Protein AF-A0A7Y4ZNZ5-F1 (afdb_monomer_lite)

Foldseek 3Di:
DDLVFQDDQDDDPDPVVSQVVLLVLLQLCCLQAPVSLVVCVVPVPVSCVSSVHDPVSVVVHDPSPDPVSVVSSVVLLLVLLQLQCVLLVQLCCVPQNNPDHSVSSSPDPVSSVLSSGPLLSDPVNFQQFQVNPDPSNGSNRSCLSCCVVPPPDDPSSVLSSLQSVVVVLLVSLVRHPDPRLVVQQQPWRWHAYPNWIWIQGSNSDIDTDPPPDDPVVVSVVVVRDDCPVVDD

pLDDT: mean 73.68, std 19.39, range [26.05, 97.38]

Secondary structure (DSSP, 8-state):
--HHHH------SSHHHHHHHHHHHHHHHHHH-HHHHHHHHH-HHHHHHHHT--GGGGGGS--TTSHHHHHHHHHHHHHHHHHHHHH-HHHHHHHT-TT--HHHHHT-HHHHHHHHSHHHH-GGGSPPPTT---TTSTHHHHHHHHHHHH----HHHHHHHHHHHHHHHHHHHHH---TGGGGGTT-EEEEEETTEEEEEETTS-EEEE-S-S-HHHHHHHTT----TT---

Sequence (232 aa):
MTPEEILFRPTSERPELGELIAVQTLYIKLLYCEATNAAYRASPTAVLDDCGLPASTATMLPRVESENHRAEMHGRRLLAARELLLEYPTLFATVVGADCDAAMVARQPFFSRFLSSADFFDPKRRLPHAFGIGEGYENVSAFFFWARANLEMDPQAKQALFEDFGRWLVKTAKCSAVPELQRHRRGAFFFRLDGRAMVVTGAGRVIEYAGVGDVASVLRAAGLTGLEDLEP

Radius of gyration: 19.82 Å; chains: 1; bounding box: 42×42×54 Å

Structure (mmCIF, N/CA/C/O backbone):
data_AF-A0A7Y4ZNZ5-F1
#
_entry.id   AF-A0A7Y4ZNZ5-F1
#
loop_
_atom_site.group_PDB
_atom_site.id
_atom_site.type_symbol
_atom_site.label_atom_id
_atom_site.label_alt_id
_atom_site.label_comp_id
_atom_site.label_asym_id
_atom_site.label_entity_id
_atom_site.label_seq_id
_atom_site.pdbx_PDB_ins_code
_atom_site.Cartn_x
_atom_site.Cartn_y
_atom_site.Cartn_z
_atom_site.occupancy
_atom_site.B_iso_or_equiv
_atom_site.auth_seq_id
_atom_site.auth_comp_id
_atom_site.auth_asym_id
_atom_site.auth_atom_id
_atom_site.pdbx_PDB_model_num
ATOM 1 N N . MET A 1 1 ? -16.043 1.402 -3.646 1.00 44.59 1 MET A N 1
ATOM 2 C CA . MET A 1 1 ? -15.558 0.475 -2.615 1.00 44.59 1 MET A CA 1
ATOM 3 C C . MET A 1 1 ? -16.707 -0.430 -2.248 1.00 44.59 1 MET A C 1
ATOM 5 O O . MET A 1 1 ? -17.772 0.098 -1.936 1.00 44.59 1 MET A O 1
ATOM 9 N N . THR A 1 2 ? -16.542 -1.740 -2.361 1.00 45.19 2 THR A N 1
ATOM 10 C CA . THR A 1 2 ? -17.550 -2.699 -1.898 1.00 45.19 2 THR A CA 1
ATOM 11 C C . THR A 1 2 ? -17.337 -2.992 -0.404 1.00 45.19 2 THR A C 1
ATOM 13 O O . THR A 1 2 ? -16.223 -2.834 0.099 1.00 45.19 2 THR A O 1
ATOM 16 N N . PRO A 1 3 ? -18.371 -3.423 0.339 1.00 40.06 3 PRO A N 1
ATOM 17 C CA . PRO A 1 3 ? -18.220 -3.871 1.729 1.00 40.06 3 PRO A CA 1
ATOM 18 C C . PRO A 1 3 ? -17.185 -5.000 1.905 1.00 40.06 3 PRO A C 1
ATOM 20 O O . PRO A 1 3 ? -16.540 -5.097 2.945 1.00 40.06 3 PRO A O 1
ATOM 23 N N . GLU A 1 4 ? -16.969 -5.813 0.866 1.00 44.12 4 GLU A N 1
ATOM 24 C CA . GLU A 1 4 ? -15.969 -6.889 0.852 1.00 44.12 4 GLU A CA 1
ATOM 25 C C . GLU A 1 4 ? -14.523 -6.365 0.869 1.00 44.12 4 GLU A C 1
ATOM 27 O O . GLU A 1 4 ? -13.661 -6.965 1.506 1.00 44.12 4 GLU A O 1
ATOM 32 N N . GLU A 1 5 ? -14.244 -5.206 0.259 1.00 48.75 5 GLU A N 1
ATOM 33 C CA . GLU A 1 5 ? -12.919 -4.564 0.326 1.00 48.75 5 GLU A CA 1
ATOM 34 C C . GLU A 1 5 ? -12.618 -4.022 1.738 1.00 48.75 5 GLU A C 1
ATOM 36 O O . GLU A 1 5 ? -11.464 -3.953 2.175 1.00 48.75 5 GLU A O 1
ATOM 41 N N . ILE A 1 6 ? -13.667 -3.687 2.496 1.00 47.25 6 ILE A N 1
ATOM 42 C CA . ILE A 1 6 ? -13.560 -3.173 3.866 1.00 47.25 6 ILE A CA 1
ATOM 43 C C . ILE A 1 6 ? -13.209 -4.298 4.850 1.00 47.25 6 ILE A C 1
ATOM 45 O O . ILE A 1 6 ? -12.533 -4.033 5.847 1.00 47.25 6 ILE A O 1
ATOM 49 N N . LEU A 1 7 ? -13.539 -5.558 4.555 1.00 50.75 7 LEU A N 1
ATOM 50 C CA . LEU A 1 7 ? -13.479 -6.651 5.527 1.00 50.75 7 LEU A CA 1
ATOM 51 C C . LEU A 1 7 ? -12.679 -7.850 5.007 1.00 50.75 7 LEU A C 1
ATOM 53 O O . LEU A 1 7 ? -13.229 -8.860 4.578 1.00 50.75 7 LEU A O 1
ATOM 57 N N . PHE A 1 8 ? -11.353 -7.784 5.145 1.00 52.53 8 PHE A N 1
ATOM 58 C CA . PHE A 1 8 ? -10.569 -9.015 5.220 1.00 52.53 8 PHE A CA 1
ATOM 59 C C . PHE A 1 8 ? -10.887 -9.677 6.563 1.00 52.53 8 PHE A C 1
ATOM 61 O O . PHE A 1 8 ? -10.624 -9.093 7.614 1.00 52.53 8 PHE A O 1
ATOM 68 N N . ARG A 1 9 ? -11.485 -10.870 6.531 1.00 56.53 9 ARG A N 1
ATOM 69 C CA . ARG A 1 9 ? -11.723 -11.697 7.718 1.00 56.53 9 ARG A CA 1
ATOM 70 C C . ARG A 1 9 ? -10.837 -12.935 7.635 1.00 56.53 9 ARG A C 1
ATOM 72 O O . ARG A 1 9 ? -11.204 -13.891 6.950 1.00 56.53 9 ARG A O 1
ATOM 79 N N . PRO A 1 10 ? -9.677 -12.950 8.304 1.00 55.97 10 PRO A N 1
ATOM 80 C CA . PRO A 1 10 ? -8.899 -14.171 8.421 1.00 55.97 10 PRO A CA 1
ATOM 81 C C . PRO A 1 10 ? -9.736 -15.211 9.160 1.00 55.97 10 PRO A C 1
ATOM 83 O O . PRO A 1 10 ? -10.215 -14.969 10.267 1.00 55.97 10 PRO A O 1
ATOM 86 N N . THR A 1 11 ? -9.939 -16.369 8.547 1.00 54.69 11 THR A N 1
ATOM 87 C CA . THR A 1 11 ? -10.609 -17.488 9.200 1.00 54.69 11 THR A CA 1
ATOM 88 C C . THR A 1 11 ? -9.588 -18.268 10.024 1.00 54.69 11 THR A C 1
ATOM 90 O O . THR A 1 11 ? -8.534 -18.658 9.525 1.00 54.69 11 THR A O 1
ATOM 93 N N . SER A 1 12 ? -9.894 -18.483 11.304 1.00 52.66 12 SER A N 1
ATOM 94 C CA . SER A 1 12 ? -9.137 -19.370 12.188 1.00 52.66 12 SER A CA 1
ATOM 95 C C . SER A 1 12 ? -10.037 -20.510 12.640 1.00 52.66 12 SER A C 1
ATOM 97 O O . SER A 1 12 ? -11.203 -20.291 12.959 1.00 52.66 12 SER A O 1
ATOM 99 N N . GLU A 1 13 ? -9.491 -21.724 12.705 1.00 58.31 13 GLU A N 1
ATOM 100 C CA . GLU A 1 13 ? -10.183 -22.897 13.260 1.00 58.31 13 GLU A CA 1
ATOM 101 C C . GLU A 1 13 ? -10.397 -22.781 14.781 1.00 58.31 13 GLU A C 1
ATOM 103 O O . GLU A 1 13 ? -11.137 -23.565 15.372 1.00 58.31 13 GLU A O 1
ATOM 108 N N . ARG A 1 14 ? -9.769 -21.782 15.421 1.00 60.44 14 ARG A N 1
ATOM 109 C CA . ARG A 1 14 ? -9.925 -21.457 16.841 1.00 60.44 14 ARG A CA 1
ATOM 110 C C . ARG A 1 14 ? -10.728 -20.161 17.002 1.00 60.44 14 ARG A C 1
ATOM 112 O O . ARG A 1 14 ? -10.199 -19.097 16.662 1.00 60.44 14 ARG A O 1
ATOM 119 N N . PRO A 1 15 ? -11.958 -20.214 17.544 1.00 63.34 15 PRO A N 1
ATOM 120 C CA . PRO A 1 15 ? -12.831 -19.046 17.675 1.00 63.34 15 PRO A CA 1
ATOM 121 C C . PRO A 1 15 ? -12.187 -17.887 18.444 1.00 63.34 15 PRO A C 1
ATOM 123 O O . PRO A 1 15 ? -12.280 -16.742 18.010 1.00 63.34 15 PRO A O 1
ATOM 126 N N . GLU A 1 16 ? -11.454 -18.181 19.525 1.00 67.81 16 GLU A N 1
ATOM 127 C CA . GLU A 1 16 ? -10.768 -17.163 20.330 1.00 67.81 16 GLU A CA 1
ATOM 128 C C . GLU A 1 16 ? -9.633 -16.442 19.580 1.00 67.81 16 GLU A C 1
ATOM 130 O O . GLU A 1 16 ? -9.349 -15.275 19.846 1.00 67.81 16 GLU A O 1
ATOM 135 N N . LEU A 1 17 ? -8.995 -17.108 18.611 1.00 71.56 17 LEU A N 1
ATOM 136 C CA . LEU A 1 17 ? -8.005 -16.468 17.743 1.00 71.56 17 LEU A CA 1
ATOM 137 C C . LEU A 1 17 ? -8.687 -15.645 16.650 1.00 71.56 17 LEU A C 1
ATOM 139 O O . LEU A 1 17 ? -8.145 -14.622 16.247 1.00 71.56 17 LEU A O 1
ATOM 143 N N . GLY A 1 18 ? -9.871 -16.061 16.193 1.00 73.06 18 GLY A N 1
ATOM 144 C CA . GLY A 1 18 ? -10.650 -15.330 15.194 1.00 73.06 18 GLY A CA 1
ATOM 145 C C . GLY A 1 18 ? -10.981 -13.904 15.638 1.00 73.06 18 GLY A C 1
ATOM 146 O O . GLY A 1 18 ? -10.762 -12.966 14.874 1.00 73.06 18 GLY A O 1
ATOM 147 N N . GLU A 1 19 ? -11.423 -13.727 16.887 1.00 79.00 19 GLU A N 1
ATOM 148 C CA . GLU A 1 19 ? -11.719 -12.397 17.439 1.00 79.00 19 GLU A CA 1
ATOM 149 C C . GLU A 1 19 ? -10.460 -11.524 17.528 1.00 79.00 19 GLU A C 1
ATOM 151 O O . GLU A 1 19 ? -10.452 -10.401 17.029 1.00 79.00 19 GLU A O 1
ATOM 156 N N . LEU A 1 20 ? -9.364 -12.046 18.092 1.00 81.44 20 LEU A N 1
ATOM 157 C CA . LEU A 1 20 ? -8.104 -11.301 18.209 1.00 81.44 20 LEU A CA 1
ATOM 158 C C . LEU A 1 20 ? -7.548 -10.884 16.845 1.00 81.44 20 LEU A C 1
ATOM 160 O O . LEU A 1 20 ? -7.097 -9.751 16.679 1.00 81.44 20 LEU A O 1
ATOM 164 N N . ILE A 1 21 ? -7.615 -11.776 15.857 1.00 79.19 21 ILE A N 1
ATOM 165 C CA . ILE A 1 21 ? -7.174 -11.486 14.496 1.00 79.19 21 ILE A CA 1
ATOM 166 C C . ILE A 1 21 ? -8.067 -10.415 13.850 1.00 79.19 21 ILE A C 1
ATOM 168 O O . ILE A 1 21 ? -7.555 -9.519 13.176 1.00 79.19 21 ILE A O 1
ATOM 172 N N . ALA A 1 22 ? -9.382 -10.456 14.074 1.00 82.62 22 ALA A N 1
ATOM 173 C CA . ALA A 1 22 ? -10.304 -9.436 13.582 1.00 82.62 22 ALA A CA 1
ATOM 174 C C . ALA A 1 22 ? -10.046 -8.067 14.240 1.00 82.62 22 ALA A C 1
ATOM 176 O O . ALA A 1 22 ? -9.960 -7.061 13.532 1.00 82.62 22 ALA A O 1
ATOM 177 N N . VAL A 1 23 ? -9.823 -8.024 15.561 1.00 87.88 23 VAL A N 1
ATOM 178 C CA . VAL A 1 23 ? -9.440 -6.796 16.283 1.00 87.88 23 VAL A CA 1
ATOM 179 C C . VAL A 1 23 ? -8.119 -6.242 15.752 1.00 87.88 23 VAL A C 1
ATOM 181 O O . VAL A 1 23 ? -8.033 -5.051 15.459 1.00 87.88 23 VAL A O 1
ATOM 184 N N . GLN A 1 24 ? -7.097 -7.083 15.579 1.00 84.88 24 GLN A N 1
ATOM 185 C CA . GLN A 1 24 ? -5.801 -6.664 15.039 1.00 84.88 24 GLN A CA 1
ATOM 186 C C . GLN A 1 24 ? -5.928 -6.152 13.600 1.00 84.88 24 GLN A C 1
ATOM 188 O O . GLN A 1 24 ? -5.356 -5.117 13.257 1.00 84.88 24 GLN A O 1
ATOM 193 N N . THR A 1 25 ? -6.712 -6.832 12.765 1.00 84.31 25 THR A N 1
ATOM 194 C CA . THR A 1 25 ? -6.960 -6.414 11.380 1.00 84.31 25 THR A CA 1
ATOM 195 C C . THR A 1 25 ? -7.640 -5.047 11.340 1.00 84.31 25 THR A C 1
ATOM 197 O O . THR A 1 25 ? -7.191 -4.158 10.613 1.00 84.31 25 THR A O 1
ATOM 200 N N . LEU A 1 26 ? -8.678 -4.836 12.158 1.00 89.75 26 LEU A N 1
ATOM 201 C CA . LEU A 1 26 ? -9.354 -3.544 12.267 1.00 89.75 26 LEU A CA 1
ATOM 202 C C . LEU A 1 26 ? -8.415 -2.462 12.819 1.00 89.75 26 LEU A C 1
ATOM 204 O O . LEU A 1 26 ? -8.369 -1.366 12.268 1.00 89.75 26 LEU A O 1
ATOM 208 N N . TYR A 1 27 ? -7.613 -2.770 13.840 1.00 90.62 27 TYR A N 1
ATOM 209 C CA . TYR A 1 27 ? -6.607 -1.859 14.389 1.00 90.62 27 TYR A CA 1
ATOM 210 C C . TYR A 1 27 ? -5.643 -1.363 13.299 1.00 90.62 27 TYR A C 1
ATOM 212 O O . TYR A 1 27 ? -5.454 -0.158 13.134 1.00 90.62 27 TYR A O 1
ATOM 220 N N . ILE A 1 28 ? -5.072 -2.277 12.506 1.00 88.12 28 ILE A N 1
ATOM 221 C CA . ILE A 1 28 ? -4.141 -1.923 11.425 1.00 88.12 28 ILE A CA 1
ATOM 222 C C . ILE A 1 28 ? -4.873 -1.146 10.320 1.00 88.12 28 ILE A C 1
ATOM 224 O O . ILE A 1 28 ? -4.357 -0.137 9.836 1.00 88.12 28 ILE A O 1
ATOM 228 N N . LYS A 1 29 ? -6.105 -1.528 9.955 1.00 89.56 29 LYS A N 1
ATOM 229 C CA . LYS A 1 29 ? -6.924 -0.757 9.003 1.00 89.56 29 LYS A CA 1
ATOM 230 C C . LYS A 1 29 ? -7.167 0.672 9.487 1.00 89.56 29 LYS A C 1
ATOM 232 O O . LYS A 1 29 ? -7.044 1.595 8.691 1.00 89.56 29 LYS A O 1
ATOM 237 N N . LEU A 1 30 ? -7.424 0.890 10.776 1.00 92.69 30 LEU A N 1
ATOM 238 C CA . LEU A 1 30 ? -7.595 2.235 11.339 1.00 92.69 30 LEU A CA 1
ATOM 239 C C . LEU A 1 30 ? -6.324 3.095 11.264 1.00 92.69 30 LEU A C 1
ATOM 241 O O . LEU A 1 30 ? -6.440 4.322 11.328 1.00 92.69 30 LEU A O 1
ATOM 245 N N . LEU A 1 31 ? -5.148 2.475 11.109 1.00 90.81 31 LEU A N 1
ATOM 246 C CA . LEU A 1 31 ? -3.858 3.148 10.943 1.00 90.81 31 LEU A CA 1
ATOM 247 C C . LEU A 1 31 ? -3.503 3.476 9.482 1.00 90.81 31 LEU A C 1
ATOM 249 O O . LEU A 1 31 ? -2.786 4.447 9.249 1.00 90.81 31 LEU A O 1
ATOM 253 N N . TYR A 1 32 ? -3.980 2.696 8.507 1.00 90.06 32 TYR A N 1
ATOM 254 C CA . TYR A 1 32 ? -3.595 2.843 7.091 1.00 90.06 32 TYR A CA 1
ATOM 255 C C . TYR A 1 32 ? -4.741 3.279 6.165 1.00 90.06 32 TYR A C 1
ATOM 257 O O . TYR A 1 32 ? -4.523 4.057 5.236 1.00 90.06 32 TYR A O 1
ATOM 265 N N . CYS A 1 33 ? -5.963 2.809 6.416 1.00 90.69 33 CYS A N 1
ATOM 266 C CA . CYS A 1 33 ? -7.126 3.020 5.561 1.00 90.69 33 CYS A CA 1
ATOM 267 C C . CYS A 1 33 ? -7.931 4.245 6.021 1.00 90.69 33 CYS A C 1
ATOM 269 O O . CYS A 1 33 ? -8.674 4.200 7.007 1.00 90.69 33 CYS A O 1
ATOM 271 N N . GLU A 1 34 ? -7.826 5.346 5.275 1.00 88.75 34 GLU A N 1
ATOM 272 C CA . GLU A 1 34 ? -8.571 6.588 5.537 1.00 88.75 34 GLU A CA 1
ATOM 273 C C . GLU A 1 34 ? -10.090 6.368 5.508 1.00 88.75 34 GLU A C 1
ATOM 275 O O . GLU A 1 34 ? -10.811 6.953 6.314 1.00 88.75 34 GLU A O 1
ATOM 280 N N . ALA A 1 35 ? -10.575 5.486 4.628 1.00 89.69 35 ALA A N 1
ATOM 281 C CA . ALA A 1 35 ? -11.996 5.176 4.515 1.00 89.69 35 ALA A CA 1
ATOM 282 C C . ALA A 1 35 ? -12.522 4.406 5.734 1.00 89.69 35 ALA A C 1
ATOM 284 O O . ALA A 1 35 ? -13.555 4.777 6.288 1.00 89.69 35 ALA A O 1
ATOM 285 N N . THR A 1 36 ? -11.793 3.386 6.203 1.00 91.56 36 THR A N 1
ATOM 286 C CA . THR A 1 36 ? -12.137 2.670 7.442 1.00 91.56 36 THR A CA 1
ATOM 287 C C . THR A 1 36 ? -12.086 3.615 8.634 1.00 91.56 36 THR A C 1
ATOM 289 O O . THR A 1 36 ? -12.967 3.575 9.486 1.00 91.56 36 THR A O 1
ATOM 292 N N . ASN A 1 37 ? -11.097 4.510 8.677 1.00 92.38 37 ASN A N 1
ATOM 293 C CA . ASN A 1 37 ? -11.004 5.512 9.727 1.00 92.38 37 ASN A CA 1
ATOM 294 C C . ASN A 1 37 ? -12.220 6.457 9.728 1.00 92.38 37 ASN A C 1
ATOM 296 O O . ASN A 1 37 ? -12.847 6.638 10.767 1.00 92.38 37 ASN A O 1
ATOM 300 N N . ALA A 1 38 ? -12.602 6.998 8.567 1.00 91.94 38 ALA A N 1
ATOM 301 C CA . ALA A 1 38 ? -13.774 7.862 8.428 1.00 91.94 38 ALA A CA 1
ATOM 302 C C . ALA A 1 38 ? -15.082 7.141 8.798 1.00 91.94 38 ALA A C 1
ATOM 304 O O . ALA A 1 38 ? -15.902 7.704 9.523 1.00 91.94 38 ALA A O 1
ATOM 305 N N . ALA A 1 39 ? -15.254 5.890 8.361 1.00 92.38 39 ALA A N 1
ATOM 306 C CA . ALA A 1 39 ? -16.405 5.066 8.722 1.00 92.38 39 ALA A CA 1
ATOM 307 C C . ALA A 1 39 ? -16.472 4.818 10.237 1.00 92.38 39 ALA A C 1
ATOM 309 O O . ALA A 1 39 ? -17.526 4.996 10.844 1.00 92.38 39 ALA A O 1
ATOM 310 N N . TYR A 1 40 ? -15.337 4.493 10.863 1.00 94.00 40 TYR A N 1
ATOM 311 C CA . TYR A 1 40 ? -15.267 4.251 12.302 1.00 94.00 40 TYR A CA 1
ATOM 312 C C . TYR A 1 40 ? -15.527 5.523 13.116 1.00 94.00 40 TYR A C 1
ATOM 314 O O . TYR A 1 40 ? -16.188 5.450 14.143 1.00 94.00 40 TYR A O 1
ATOM 322 N N . ARG A 1 41 ? -15.080 6.702 12.656 1.00 92.75 41 ARG A N 1
ATOM 323 C CA . ARG A 1 41 ? -15.447 7.989 13.280 1.00 92.75 41 ARG A CA 1
ATOM 324 C C . ARG A 1 41 ? -16.948 8.257 13.208 1.00 92.75 41 ARG A C 1
ATOM 326 O O . ARG A 1 41 ? -17.537 8.719 14.180 1.00 92.75 41 ARG A O 1
ATOM 333 N N . ALA A 1 42 ? -17.559 7.979 12.057 1.00 94.31 42 ALA A N 1
ATOM 334 C CA . ALA A 1 42 ? -18.978 8.230 11.834 1.00 94.31 42 ALA A CA 1
ATOM 335 C C . ALA A 1 42 ? -19.875 7.272 12.636 1.00 94.31 42 ALA A C 1
ATOM 337 O O . ALA A 1 42 ? -20.890 7.696 13.185 1.00 94.31 42 ALA A O 1
ATOM 338 N N . SER A 1 43 ? -19.514 5.988 12.706 1.00 93.50 43 SER A N 1
ATOM 339 C CA . SER A 1 43 ? -20.266 4.984 13.458 1.00 93.50 43 SER A CA 1
ATOM 340 C C . SER A 1 43 ? -19.366 3.822 13.907 1.00 93.50 43 SER A C 1
ATOM 342 O O . SER A 1 43 ? -19.243 2.822 13.195 1.00 93.50 43 SER A O 1
ATOM 344 N N . PRO A 1 44 ? -18.751 3.907 15.104 1.00 93.19 44 PRO A N 1
ATOM 345 C CA . PRO A 1 44 ? -17.904 2.834 15.625 1.00 93.19 44 PRO A CA 1
ATOM 346 C C . PRO A 1 44 ? -18.653 1.505 15.762 1.00 93.19 44 PRO A C 1
ATOM 348 O O . PRO A 1 44 ? -18.113 0.455 15.434 1.00 93.19 44 PRO A O 1
ATOM 351 N N . THR A 1 45 ? -19.907 1.549 16.221 1.00 93.00 45 THR A N 1
ATOM 352 C CA . THR A 1 45 ? -20.732 0.353 16.442 1.00 93.00 45 THR A CA 1
ATOM 353 C C . THR A 1 45 ? -21.020 -0.385 15.142 1.00 93.00 45 THR A C 1
ATOM 355 O O . THR A 1 45 ? -20.835 -1.592 15.098 1.00 93.00 45 THR A O 1
ATOM 358 N N . ALA A 1 46 ? -21.375 0.332 14.070 1.00 91.31 46 ALA A N 1
ATOM 359 C CA . ALA A 1 46 ? -21.629 -0.294 12.774 1.00 91.31 46 ALA A CA 1
ATOM 360 C C . ALA A 1 46 ? -20.373 -0.984 12.223 1.00 91.31 46 ALA A C 1
ATOM 362 O O . ALA A 1 46 ? -20.451 -2.110 11.752 1.00 91.31 46 ALA A O 1
ATOM 363 N N . VAL A 1 47 ? -19.199 -0.352 12.344 1.00 91.94 47 VAL A N 1
ATOM 364 C CA . VAL A 1 47 ? -17.939 -0.957 11.880 1.00 91.94 47 VAL A CA 1
ATOM 365 C C . VAL A 1 47 ? -17.561 -2.197 12.698 1.00 91.94 47 VAL A C 1
ATOM 367 O O . VAL A 1 47 ? -17.055 -3.168 12.137 1.00 91.94 47 VAL A O 1
ATOM 370 N N . LEU A 1 48 ? -17.795 -2.185 14.014 1.00 92.00 48 LEU A N 1
ATOM 371 C CA . LEU A 1 48 ? -17.582 -3.361 14.864 1.00 92.00 48 LEU A CA 1
ATOM 372 C C . LEU A 1 48 ? -18.524 -4.507 14.483 1.00 92.00 48 LEU A C 1
ATOM 374 O O . LEU A 1 48 ? -18.049 -5.626 14.284 1.00 92.00 48 LEU A O 1
ATOM 378 N N . ASP A 1 49 ? -19.812 -4.219 14.296 1.00 90.44 49 ASP A N 1
ATOM 379 C CA . ASP A 1 49 ? -20.813 -5.200 13.864 1.00 90.44 49 ASP A CA 1
ATOM 380 C C . ASP A 1 49 ? -20.449 -5.790 12.489 1.00 90.44 49 ASP A C 1
ATOM 382 O O . ASP A 1 49 ? -20.433 -7.012 12.310 1.00 90.44 49 ASP A O 1
ATOM 386 N N . ASP A 1 50 ? -20.029 -4.940 11.549 1.00 87.31 50 ASP A N 1
ATOM 387 C CA . ASP A 1 50 ? -19.519 -5.325 10.230 1.00 87.31 50 ASP A CA 1
ATOM 388 C C . ASP A 1 50 ? -18.266 -6.209 10.324 1.00 87.31 50 ASP A C 1
ATOM 390 O O . ASP A 1 50 ? -18.049 -7.083 9.485 1.00 87.31 50 ASP A O 1
ATOM 394 N N . CYS A 1 51 ? -17.445 -6.051 11.362 1.00 84.38 51 CYS A N 1
ATOM 395 C CA . CYS A 1 51 ? -16.295 -6.919 11.630 1.00 84.38 51 CYS A CA 1
ATOM 396 C C . CYS A 1 51 ? -16.661 -8.188 12.417 1.00 84.38 51 CYS A C 1
ATOM 398 O O . CYS A 1 51 ? -15.812 -9.066 12.567 1.00 84.38 51 CYS A O 1
ATOM 400 N N . GLY A 1 52 ? -17.904 -8.320 12.891 1.00 86.94 52 GLY A N 1
ATOM 401 C CA . GLY A 1 52 ? -18.322 -9.398 13.789 1.00 86.94 52 GLY A CA 1
ATOM 402 C C . GLY A 1 52 ? -17.698 -9.290 15.183 1.00 86.94 52 GLY A C 1
ATOM 403 O O . GLY A 1 52 ? -17.482 -10.310 15.834 1.00 86.94 52 GLY A O 1
ATOM 404 N N . LEU A 1 53 ? -17.365 -8.073 15.617 1.00 88.25 53 LEU A N 1
ATOM 405 C CA . LEU A 1 53 ? -16.707 -7.786 16.886 1.00 88.25 53 LEU A CA 1
ATOM 406 C C . LEU A 1 53 ? -17.716 -7.246 17.910 1.00 88.25 53 LEU A C 1
ATOM 408 O O . LEU A 1 53 ? -18.481 -6.338 17.590 1.00 88.25 53 LEU A O 1
ATOM 412 N N . PRO A 1 54 ? -17.712 -7.733 19.164 1.00 91.00 54 PRO A N 1
ATOM 413 C CA . PRO A 1 54 ? -18.595 -7.197 20.191 1.00 91.00 54 PRO A CA 1
ATOM 414 C C . PRO A 1 54 ? -18.172 -5.777 20.589 1.00 91.00 54 PRO A C 1
ATOM 416 O O . PRO A 1 54 ? -16.983 -5.450 20.606 1.00 91.00 54 PRO A O 1
ATOM 419 N N . ALA A 1 55 ? -19.132 -4.943 21.002 1.00 89.88 55 ALA A N 1
ATOM 420 C CA . ALA A 1 55 ? -18.894 -3.543 21.378 1.00 89.88 55 ALA A CA 1
ATOM 421 C C . ALA A 1 55 ? -17.806 -3.350 22.459 1.00 89.88 55 ALA A C 1
ATOM 423 O O . ALA A 1 55 ? -17.143 -2.314 22.500 1.00 89.88 55 ALA A O 1
ATOM 424 N N . SER A 1 56 ? -17.580 -4.351 23.316 1.00 90.00 56 SER A N 1
ATOM 425 C CA . SER A 1 56 ? -16.515 -4.349 24.329 1.00 90.00 56 SER A CA 1
ATOM 426 C C . SER A 1 56 ? -15.106 -4.221 23.734 1.00 90.00 56 SER A C 1
ATOM 428 O O . SER A 1 56 ? -14.226 -3.631 24.369 1.00 90.00 56 SER A O 1
ATOM 430 N N . THR A 1 57 ? -14.888 -4.707 22.507 1.00 90.44 57 THR A N 1
ATOM 431 C CA . THR A 1 57 ? -13.587 -4.636 21.812 1.00 90.44 57 THR A CA 1
ATOM 432 C C . THR A 1 57 ? -13.193 -3.218 21.413 1.00 90.44 57 THR A C 1
ATOM 434 O O . THR A 1 57 ? -12.013 -2.964 21.182 1.00 90.44 57 THR A O 1
ATOM 437 N N . ALA A 1 58 ? -14.124 -2.254 21.429 1.00 90.50 58 ALA A N 1
ATOM 438 C CA . ALA A 1 58 ? -13.822 -0.843 21.186 1.00 90.50 58 ALA A CA 1
ATOM 439 C C . ALA A 1 58 ? -12.711 -0.309 22.109 1.00 90.50 58 ALA A C 1
ATOM 441 O O . ALA A 1 58 ? -11.959 0.586 21.731 1.00 90.50 58 ALA A O 1
ATOM 442 N N . THR A 1 59 ? -12.582 -0.877 23.313 1.00 91.12 59 THR A N 1
ATOM 443 C CA . THR A 1 59 ? -11.537 -0.522 24.288 1.00 91.12 59 THR A CA 1
ATOM 444 C C . THR A 1 59 ? -10.124 -0.944 23.866 1.00 91.12 59 THR A C 1
ATOM 446 O O . THR A 1 59 ? -9.152 -0.389 24.375 1.00 91.12 59 THR A O 1
ATOM 449 N N . MET A 1 60 ? -10.005 -1.888 22.928 1.00 90.12 60 MET A N 1
ATOM 450 C CA . MET A 1 60 ? -8.741 -2.390 22.373 1.00 90.12 60 MET A CA 1
ATOM 451 C C . MET A 1 60 ? -8.300 -1.620 21.118 1.00 90.12 60 MET A C 1
ATOM 453 O O . MET A 1 60 ? -7.177 -1.790 20.647 1.00 90.12 60 MET A O 1
ATOM 457 N N . LEU A 1 61 ? -9.182 -0.789 20.560 1.00 92.88 61 LEU A N 1
ATOM 458 C CA . LEU A 1 61 ? -8.947 -0.025 19.339 1.00 92.88 61 LEU A CA 1
ATOM 459 C C . LEU A 1 61 ? -8.379 1.367 19.653 1.00 92.88 61 LEU A C 1
ATOM 461 O O . LEU A 1 61 ? -8.584 1.903 20.748 1.00 92.88 61 LEU A O 1
ATOM 465 N N . PRO A 1 62 ? -7.646 1.988 18.710 1.00 90.31 62 PRO A N 1
ATOM 466 C CA . PRO A 1 62 ? -7.057 3.289 18.954 1.00 90.31 62 PRO A CA 1
ATOM 467 C C . PRO A 1 62 ? -8.143 4.368 19.014 1.00 90.31 62 PRO A C 1
ATOM 469 O O . PRO A 1 62 ? -9.188 4.294 18.363 1.00 90.31 62 PRO A O 1
ATOM 472 N N . ARG A 1 63 ? -7.875 5.435 19.772 1.00 92.31 63 ARG A N 1
ATOM 473 C CA . ARG A 1 63 ? -8.750 6.614 19.810 1.00 92.31 63 ARG A CA 1
ATOM 474 C C . ARG A 1 63 ? -8.573 7.415 18.521 1.00 92.31 63 ARG A C 1
ATOM 476 O O . ARG A 1 63 ? -7.695 8.276 18.453 1.00 92.31 63 ARG A O 1
ATOM 483 N N . VAL A 1 64 ? -9.416 7.151 17.523 1.00 92.25 64 VAL A N 1
ATOM 484 C CA . VAL A 1 64 ? -9.309 7.707 16.156 1.00 92.25 64 VAL A CA 1
ATOM 485 C C . VAL A 1 64 ? -9.356 9.239 16.062 1.00 92.25 64 VAL A C 1
ATOM 487 O O . VAL A 1 64 ? -8.877 9.807 15.077 1.00 92.25 64 VAL A O 1
ATOM 490 N N . GLU A 1 65 ? -9.899 9.909 17.082 1.00 91.00 65 GLU A N 1
ATOM 491 C CA . GLU A 1 65 ? -9.947 11.378 17.182 1.00 91.00 65 GLU A CA 1
ATOM 492 C C . GLU A 1 65 ? -8.722 11.998 17.860 1.00 91.00 65 GLU A C 1
ATOM 494 O O . GLU A 1 65 ? -8.541 13.216 17.835 1.00 91.00 65 GLU A O 1
ATOM 499 N N . SER A 1 66 ? -7.870 11.178 18.479 1.00 94.12 66 SER A N 1
ATOM 500 C CA . SER A 1 66 ? -6.693 11.674 19.188 1.00 94.12 66 SER A CA 1
ATOM 501 C C . SER A 1 66 ? -5.614 12.172 18.226 1.00 94.12 66 SER A C 1
ATOM 503 O O . SER A 1 66 ? -5.419 11.636 17.133 1.00 94.12 66 SER A O 1
ATOM 505 N N . GLU A 1 67 ? -4.857 13.176 18.666 1.00 94.75 67 GLU A N 1
ATOM 506 C CA . GLU A 1 67 ? -3.689 13.675 17.933 1.00 94.75 67 GLU A CA 1
ATOM 507 C C . GLU A 1 67 ? -2.638 12.588 17.711 1.00 94.75 67 GLU A C 1
ATOM 509 O O . GLU A 1 67 ? -2.091 12.495 16.616 1.00 94.75 67 GLU A O 1
ATOM 514 N N . ASN A 1 68 ? -2.431 11.719 18.704 1.00 93.75 68 ASN A N 1
ATOM 515 C CA . ASN A 1 68 ? -1.493 10.600 18.613 1.00 93.75 68 ASN A CA 1
ATOM 516 C C . ASN A 1 68 ? -1.855 9.652 17.466 1.00 93.75 68 ASN A C 1
ATOM 518 O O . ASN A 1 68 ? -0.992 9.308 16.664 1.00 93.75 68 ASN A O 1
ATOM 522 N N . HIS A 1 69 ? -3.136 9.288 17.344 1.00 93.38 69 HIS A N 1
ATOM 523 C CA . HIS A 1 69 ? -3.602 8.431 16.253 1.00 93.38 69 HIS A CA 1
ATOM 524 C C . HIS A 1 69 ? -3.393 9.094 14.890 1.00 93.38 69 HIS A C 1
ATOM 526 O O . HIS A 1 69 ? -2.862 8.475 13.972 1.00 93.38 69 HIS A O 1
ATOM 532 N N . ARG A 1 70 ? -3.750 10.379 14.759 1.00 92.12 70 ARG A N 1
ATOM 533 C CA . ARG A 1 70 ? -3.545 11.129 13.507 1.00 92.12 70 ARG A CA 1
ATOM 534 C C . ARG A 1 70 ? -2.066 11.208 13.123 1.00 92.12 70 ARG A C 1
ATOM 536 O O . ARG A 1 70 ? -1.727 10.984 11.963 1.00 92.12 70 ARG A O 1
ATOM 543 N N . ALA A 1 71 ? -1.191 11.504 14.082 1.00 92.50 71 ALA A N 1
ATOM 544 C CA . ALA A 1 71 ? 0.250 11.559 13.857 1.00 92.50 71 ALA A CA 1
ATOM 545 C C . ALA A 1 71 ? 0.803 10.197 13.409 1.00 92.50 71 ALA A C 1
ATOM 547 O O . ALA A 1 71 ? 1.574 10.132 12.451 1.00 92.50 71 ALA A O 1
ATOM 548 N N . GLU A 1 72 ? 0.365 9.109 14.046 1.00 91.25 72 GLU A N 1
ATOM 549 C CA . GLU A 1 72 ? 0.780 7.754 13.687 1.00 91.25 72 GLU A CA 1
ATOM 550 C C . GLU A 1 72 ? 0.320 7.362 12.275 1.00 91.25 72 GLU A C 1
ATOM 552 O O . GLU A 1 72 ? 1.133 6.867 11.492 1.00 91.25 72 GLU A O 1
ATOM 557 N N . MET A 1 73 ? -0.935 7.651 11.909 1.00 91.12 73 MET A N 1
ATOM 558 C CA . MET A 1 73 ? -1.443 7.429 10.549 1.00 91.12 73 MET A CA 1
ATOM 559 C C . MET A 1 73 ? -0.587 8.147 9.501 1.00 91.12 73 MET A C 1
ATOM 561 O O . MET A 1 73 ? -0.142 7.536 8.527 1.00 91.12 73 MET A O 1
ATOM 565 N N . HIS A 1 74 ? -0.317 9.441 9.702 1.00 90.62 74 HIS A N 1
ATOM 566 C CA . HIS A 1 74 ? 0.502 10.221 8.773 1.00 90.62 74 HIS A CA 1
ATOM 567 C C . HIS A 1 74 ? 1.934 9.685 8.679 1.00 90.62 74 HIS A C 1
ATOM 569 O O . HIS A 1 74 ? 2.462 9.551 7.573 1.00 90.62 74 HIS A O 1
ATOM 575 N N . GLY A 1 75 ? 2.544 9.334 9.815 1.00 90.31 75 GLY A N 1
ATOM 576 C CA . GLY A 1 75 ? 3.886 8.758 9.862 1.00 90.31 75 GL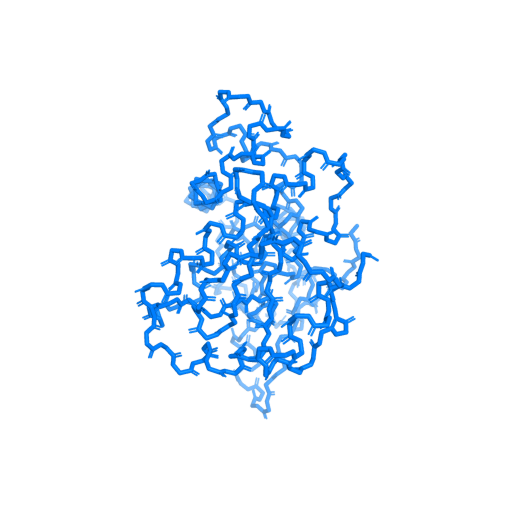Y A CA 1
ATOM 577 C C . GLY A 1 75 ? 3.972 7.429 9.112 1.00 90.31 75 GLY A C 1
ATOM 578 O O . GLY A 1 75 ? 4.834 7.262 8.251 1.00 90.31 75 GLY A O 1
ATOM 579 N N . ARG A 1 76 ? 3.043 6.503 9.370 1.00 90.25 76 ARG A N 1
ATOM 580 C CA . ARG A 1 76 ? 2.982 5.193 8.700 1.00 90.25 76 ARG A CA 1
ATOM 581 C C . ARG A 1 76 ? 2.741 5.317 7.203 1.00 90.25 76 ARG A C 1
ATOM 583 O O . ARG A 1 76 ? 3.409 4.642 6.422 1.00 90.25 76 ARG A O 1
ATOM 590 N N . ARG A 1 77 ? 1.840 6.214 6.798 1.00 90.75 77 ARG A N 1
ATOM 591 C CA . ARG A 1 77 ? 1.569 6.510 5.389 1.00 90.75 77 ARG A CA 1
ATOM 592 C C . ARG A 1 77 ? 2.819 7.021 4.673 1.00 90.75 77 ARG A C 1
ATOM 594 O O . ARG A 1 77 ? 3.136 6.545 3.587 1.00 90.75 77 ARG A O 1
ATOM 601 N N . LEU A 1 78 ? 3.542 7.959 5.287 1.00 92.00 78 LEU A N 1
ATOM 602 C CA . LEU A 1 78 ? 4.774 8.506 4.721 1.00 92.00 78 LEU A CA 1
ATOM 603 C C . LEU A 1 78 ? 5.888 7.453 4.648 1.00 92.00 78 LEU A C 1
ATOM 60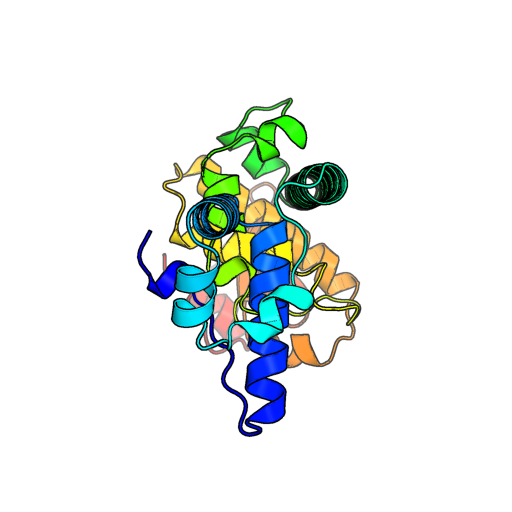5 O O . LEU A 1 78 ? 6.614 7.406 3.658 1.00 92.00 78 LEU A O 1
ATOM 609 N N . LEU A 1 79 ? 6.007 6.592 5.663 1.00 89.56 79 LEU A N 1
ATOM 610 C CA . LEU A 1 79 ? 6.966 5.485 5.664 1.00 89.56 79 LEU A CA 1
ATOM 611 C C . LEU A 1 79 ? 6.678 4.482 4.543 1.00 89.56 79 LEU A C 1
ATOM 613 O O . LEU A 1 79 ? 7.598 4.146 3.803 1.00 89.56 79 LEU A O 1
ATOM 617 N N . ALA A 1 80 ? 5.419 4.075 4.367 1.00 89.94 80 ALA A N 1
ATOM 618 C CA . ALA A 1 80 ? 5.020 3.188 3.274 1.00 89.94 80 ALA A CA 1
ATOM 619 C C . ALA A 1 80 ? 5.276 3.831 1.901 1.00 89.94 80 ALA A C 1
ATOM 621 O O . ALA A 1 80 ? 5.802 3.186 0.999 1.00 89.94 80 ALA A O 1
ATOM 622 N N . ALA A 1 81 ? 4.972 5.124 1.744 1.00 92.81 81 ALA A N 1
ATOM 623 C CA . ALA A 1 81 ? 5.241 5.843 0.501 1.00 92.81 81 ALA A CA 1
ATOM 624 C C . ALA A 1 81 ? 6.744 5.925 0.206 1.00 92.81 81 ALA A C 1
ATOM 626 O O . ALA A 1 81 ? 7.161 5.727 -0.930 1.00 92.81 81 ALA A O 1
ATOM 627 N N . ARG A 1 82 ? 7.565 6.178 1.231 1.00 92.00 82 ARG A N 1
ATOM 628 C CA . ARG A 1 82 ? 9.027 6.210 1.116 1.00 92.00 82 ARG A CA 1
ATOM 629 C C . ARG A 1 82 ? 9.599 4.847 0.739 1.00 92.00 82 ARG A C 1
ATOM 631 O O . ARG A 1 82 ? 10.503 4.791 -0.087 1.00 92.00 82 ARG A O 1
ATOM 638 N N . GLU A 1 83 ? 9.103 3.779 1.355 1.00 90.06 83 GLU A N 1
ATOM 639 C CA . GLU A 1 83 ? 9.511 2.407 1.050 1.00 90.06 83 GLU A CA 1
ATOM 640 C C . GLU A 1 83 ? 9.203 2.061 -0.408 1.00 90.06 83 GLU A C 1
ATOM 642 O O . GLU A 1 83 ? 10.098 1.650 -1.141 1.00 90.06 83 GLU A O 1
ATOM 647 N N . LEU A 1 84 ? 7.972 2.309 -0.863 1.00 92.31 84 LEU A N 1
ATOM 648 C CA . LEU A 1 84 ? 7.615 2.060 -2.256 1.00 92.31 84 LEU A CA 1
ATOM 649 C C . LEU A 1 84 ? 8.409 2.951 -3.211 1.00 92.31 84 LEU A C 1
ATOM 651 O O . LEU A 1 84 ? 8.861 2.457 -4.233 1.00 92.31 84 LEU A O 1
ATOM 655 N N . LEU A 1 85 ? 8.626 4.228 -2.888 1.00 93.75 85 LEU A N 1
ATOM 656 C CA . LEU A 1 85 ? 9.423 5.127 -3.726 1.00 93.75 85 LEU A CA 1
ATOM 657 C C . LEU A 1 85 ? 10.870 4.645 -3.897 1.00 93.75 85 LEU A C 1
ATOM 659 O O . LEU A 1 85 ? 11.438 4.787 -4.975 1.00 93.75 85 LEU A O 1
ATOM 663 N N . LEU A 1 86 ? 11.456 4.056 -2.851 1.00 90.88 86 LEU A N 1
ATOM 664 C CA . LEU A 1 86 ? 12.803 3.490 -2.908 1.00 90.88 86 LEU A CA 1
ATOM 665 C C . LEU A 1 86 ? 12.888 2.298 -3.871 1.00 90.88 86 LEU A C 1
ATOM 667 O O . LEU A 1 86 ? 13.898 2.144 -4.555 1.00 90.88 86 LEU A O 1
ATOM 671 N N . GLU A 1 87 ? 11.860 1.449 -3.895 1.00 89.19 87 GLU A N 1
ATOM 672 C CA . GLU A 1 87 ? 11.868 0.203 -4.671 1.00 89.19 87 GLU A CA 1
ATOM 673 C C . GLU A 1 87 ? 11.210 0.339 -6.057 1.00 89.19 87 GLU A C 1
ATOM 675 O O . GLU A 1 87 ? 11.530 -0.449 -6.942 1.00 89.19 87 GLU A O 1
ATOM 680 N N . TYR A 1 88 ? 10.364 1.356 -6.269 1.00 92.31 88 TYR A N 1
ATOM 681 C CA . TYR A 1 88 ? 9.707 1.695 -7.542 1.00 92.31 88 TYR A CA 1
ATOM 682 C C . TYR A 1 88 ? 10.032 3.108 -8.073 1.00 92.31 88 TYR A C 1
ATOM 684 O O . TYR A 1 88 ? 9.119 3.856 -8.447 1.00 92.31 88 TYR A O 1
ATOM 692 N N . PRO A 1 89 ? 11.312 3.527 -8.100 1.00 93.81 89 PRO A N 1
ATOM 693 C CA . PRO A 1 89 ? 11.678 4.899 -8.440 1.00 93.81 89 PRO A CA 1
ATOM 694 C C . PRO A 1 89 ? 11.293 5.282 -9.876 1.00 93.81 89 PRO A C 1
ATOM 696 O O . PRO A 1 89 ? 10.849 6.405 -10.114 1.00 93.81 89 PRO A O 1
ATOM 699 N N . THR A 1 90 ? 11.421 4.361 -10.835 1.00 91.69 90 THR A N 1
ATOM 700 C CA . THR A 1 90 ? 11.132 4.619 -12.252 1.00 91.69 90 THR A CA 1
ATOM 701 C C . THR A 1 90 ? 9.632 4.765 -12.481 1.00 91.69 90 THR A C 1
ATOM 703 O O . THR A 1 90 ? 9.184 5.665 -13.200 1.00 91.69 90 THR A O 1
ATOM 706 N N . LEU A 1 91 ? 8.836 3.908 -11.839 1.00 94.94 91 LEU A N 1
ATOM 707 C CA . LEU A 1 91 ? 7.383 3.988 -11.892 1.00 94.94 91 LEU A CA 1
ATOM 708 C C . LEU A 1 91 ? 6.892 5.315 -11.318 1.00 94.94 91 LEU A C 1
ATOM 710 O O . LEU A 1 91 ? 6.126 6.007 -11.985 1.00 94.94 91 LEU A O 1
ATOM 714 N N . PHE A 1 92 ? 7.328 5.692 -10.113 1.00 96.56 92 PHE A N 1
ATOM 715 C CA . PHE A 1 92 ? 6.870 6.937 -9.492 1.00 96.56 92 PHE A CA 1
ATOM 716 C C . PHE A 1 92 ? 7.342 8.177 -10.254 1.00 96.56 92 PHE A C 1
ATOM 718 O O . PHE A 1 92 ? 6.551 9.105 -10.428 1.00 96.56 92 PHE A O 1
ATOM 725 N N . ALA A 1 93 ? 8.552 8.160 -10.822 1.00 95.88 93 ALA A N 1
ATOM 726 C CA . ALA A 1 93 ? 8.992 9.205 -11.744 1.00 95.88 93 ALA A CA 1
ATOM 727 C C . ALA A 1 93 ? 8.058 9.344 -12.961 1.00 95.88 93 ALA A C 1
ATOM 729 O O . ALA A 1 93 ? 7.791 10.458 -13.410 1.00 95.88 93 ALA A O 1
ATOM 730 N N . THR A 1 94 ? 7.524 8.225 -13.458 1.00 93.69 94 THR A N 1
ATOM 731 C CA . THR A 1 94 ? 6.618 8.190 -14.615 1.00 93.69 94 THR A CA 1
ATOM 732 C C . THR A 1 94 ? 5.199 8.647 -14.262 1.00 93.69 94 THR A C 1
ATOM 734 O O . THR A 1 94 ? 4.616 9.438 -14.997 1.00 93.69 94 THR A O 1
ATOM 737 N N . VAL A 1 95 ? 4.629 8.175 -13.146 1.00 94.06 95 VAL A N 1
ATOM 738 C CA . VAL A 1 95 ? 3.207 8.411 -12.812 1.00 94.06 95 VAL A CA 1
ATOM 739 C C . VAL A 1 95 ? 2.964 9.616 -11.901 1.00 94.06 95 VAL A C 1
ATOM 741 O O . VAL A 1 95 ? 1.837 10.099 -11.823 1.00 94.06 95 VAL A O 1
ATOM 744 N N . VAL A 1 96 ? 3.992 10.099 -11.196 1.00 95.25 96 VAL A N 1
ATOM 745 C CA . VAL A 1 96 ? 3.915 11.272 -10.301 1.00 95.25 96 VAL A CA 1
ATOM 746 C C . VAL A 1 96 ? 4.767 12.430 -10.823 1.00 95.25 96 VAL A C 1
ATOM 748 O O . VAL A 1 96 ? 4.344 13.581 -10.733 1.00 95.25 96 VAL A O 1
ATOM 751 N N . GLY A 1 97 ? 5.949 12.135 -11.370 1.00 93.94 97 GLY A N 1
ATOM 752 C CA . GLY A 1 97 ? 6.884 13.113 -11.932 1.00 93.94 97 GLY A CA 1
ATOM 753 C C . GLY A 1 97 ? 8.327 12.882 -11.475 1.00 93.94 97 GLY A C 1
ATOM 754 O O . GLY A 1 97 ? 8.562 12.317 -10.408 1.00 93.94 97 GLY A O 1
ATOM 755 N N . ALA A 1 98 ? 9.297 13.334 -12.277 1.00 90.12 98 ALA A N 1
ATOM 756 C CA . ALA A 1 98 ? 10.722 13.014 -12.112 1.00 90.12 98 ALA A CA 1
ATOM 757 C C . ALA A 1 98 ? 11.307 13.364 -10.729 1.00 90.12 98 ALA A C 1
ATOM 759 O O . ALA A 1 98 ? 12.104 12.595 -10.202 1.00 90.12 98 ALA A O 1
ATOM 760 N N . ASP A 1 99 ? 10.865 14.467 -10.121 1.00 92.12 99 ASP A N 1
ATOM 761 C CA . ASP A 1 99 ? 11.335 14.934 -8.809 1.00 92.12 99 ASP A CA 1
ATOM 762 C C . ASP A 1 99 ? 10.363 14.573 -7.671 1.00 92.12 99 ASP A C 1
ATOM 764 O O . ASP A 1 99 ? 10.235 15.302 -6.685 1.00 92.12 99 ASP A O 1
ATOM 768 N N . CYS A 1 100 ? 9.608 13.478 -7.817 1.00 94.69 100 CYS A N 1
ATOM 769 C CA . CYS A 1 100 ? 8.653 13.075 -6.792 1.00 94.69 100 CYS A CA 1
ATOM 770 C C . CYS A 1 100 ? 9.342 12.648 -5.487 1.00 94.69 100 CYS A C 1
ATOM 772 O O . CYS A 1 100 ? 10.366 11.965 -5.472 1.00 94.69 100 CYS A O 1
ATOM 774 N N . ASP A 1 101 ? 8.727 13.027 -4.368 1.00 96.19 101 ASP A N 1
ATOM 775 C CA . ASP A 1 101 ? 9.120 12.590 -3.035 1.00 96.19 101 ASP A CA 1
ATOM 776 C C . ASP A 1 101 ? 8.027 11.730 -2.374 1.00 96.19 101 ASP A C 1
ATOM 778 O O . ASP A 1 101 ? 6.913 11.556 -2.884 1.00 96.19 101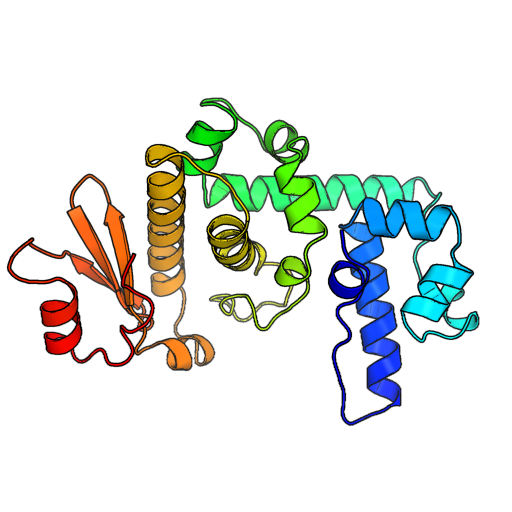 ASP A O 1
ATOM 782 N N . ALA A 1 102 ? 8.338 11.181 -1.198 1.00 93.69 102 ALA A N 1
ATOM 783 C CA . ALA A 1 102 ? 7.408 10.333 -0.460 1.00 93.69 102 ALA A CA 1
ATOM 784 C C . ALA A 1 102 ? 6.110 11.067 -0.075 1.00 93.69 102 ALA A C 1
ATOM 786 O O . ALA A 1 102 ? 5.059 10.436 0.009 1.00 93.69 102 ALA A O 1
ATOM 787 N N . ALA A 1 103 ? 6.148 12.386 0.143 1.00 95.75 103 ALA A N 1
ATOM 788 C CA . ALA A 1 103 ? 4.955 13.162 0.466 1.00 95.75 103 ALA A CA 1
ATOM 789 C C . ALA A 1 103 ? 4.059 13.349 -0.768 1.00 95.75 103 ALA A C 1
ATOM 791 O O . ALA A 1 103 ? 2.835 13.272 -0.654 1.00 95.75 103 ALA A O 1
ATOM 792 N N . MET A 1 104 ? 4.648 13.545 -1.949 1.00 97.38 104 MET A N 1
ATOM 793 C CA . MET A 1 104 ? 3.939 13.602 -3.227 1.00 97.38 104 MET A CA 1
ATOM 794 C C . MET A 1 104 ? 3.288 12.262 -3.564 1.00 97.38 104 MET A C 1
ATOM 796 O O . MET A 1 104 ? 2.108 12.248 -3.918 1.00 97.38 104 MET A O 1
ATOM 800 N N . VAL A 1 105 ? 4.006 11.146 -3.387 1.00 95.25 105 VAL A N 1
ATOM 801 C CA . VAL A 1 105 ? 3.454 9.785 -3.530 1.00 95.25 105 VAL A CA 1
ATOM 802 C C . VAL A 1 105 ? 2.322 9.560 -2.528 1.00 95.25 105 VAL A C 1
ATOM 804 O O . VAL A 1 105 ? 1.226 9.148 -2.904 1.00 95.25 105 VAL A O 1
ATOM 807 N N . ALA A 1 106 ? 2.538 9.922 -1.260 1.00 93.38 106 ALA A N 1
ATOM 808 C CA . ALA A 1 106 ? 1.534 9.792 -0.212 1.00 93.38 106 ALA A CA 1
ATOM 809 C C . ALA A 1 106 ? 0.283 10.647 -0.455 1.00 93.38 106 ALA A C 1
ATOM 811 O O . ALA A 1 106 ? -0.734 10.399 0.179 1.00 93.38 106 ALA A O 1
ATOM 812 N N . ARG A 1 107 ? 0.296 11.644 -1.340 1.00 94.12 107 ARG A N 1
ATOM 813 C CA . ARG A 1 107 ? -0.904 12.425 -1.689 1.00 94.12 107 ARG A CA 1
ATOM 814 C C . ARG A 1 107 ? -1.675 11.851 -2.873 1.00 94.12 107 ARG A C 1
ATOM 816 O O . ARG A 1 107 ? -2.774 12.320 -3.153 1.00 94.12 107 ARG A O 1
ATOM 823 N N . GLN A 1 108 ? -1.132 10.846 -3.557 1.00 94.88 108 GLN A N 1
ATOM 824 C CA . GLN A 1 108 ? -1.779 10.296 -4.737 1.00 94.88 108 GLN A CA 1
ATOM 825 C C . GLN A 1 108 ? -3.056 9.523 -4.372 1.00 94.88 108 GLN A C 1
ATOM 827 O O . GLN A 1 108 ? -3.029 8.693 -3.455 1.00 94.88 108 GLN A O 1
ATOM 832 N N . PRO A 1 109 ? -4.165 9.705 -5.117 1.00 93.44 109 PRO A N 1
ATOM 833 C CA . PRO A 1 109 ? -5.406 8.971 -4.869 1.00 93.44 109 PRO A CA 1
ATOM 834 C C . PRO A 1 109 ? -5.225 7.454 -4.946 1.00 93.44 109 PRO A C 1
ATOM 836 O O . PRO A 1 109 ? -5.789 6.706 -4.146 1.00 93.44 109 PRO A O 1
ATOM 839 N N . PHE A 1 110 ? -4.402 6.978 -5.884 1.00 93.19 110 PHE A N 1
ATOM 840 C CA . PHE A 1 110 ? -4.131 5.552 -6.012 1.00 93.19 110 PHE A CA 1
ATOM 841 C C . PHE A 1 110 ? -3.421 4.976 -4.786 1.00 93.19 110 PHE A C 1
ATOM 843 O O . PHE A 1 110 ? -3.670 3.829 -4.435 1.00 93.19 110 PHE A O 1
ATOM 850 N N . PHE A 1 111 ? -2.597 5.770 -4.104 1.00 93.75 111 PHE A N 1
ATOM 851 C CA . PHE A 1 111 ? -1.887 5.322 -2.917 1.00 93.75 111 PHE A CA 1
ATOM 852 C C . PHE A 1 111 ? -2.854 5.120 -1.741 1.00 93.75 111 PHE A C 1
ATOM 854 O O . PHE A 1 111 ? -2.785 4.095 -1.069 1.00 93.75 111 PHE A O 1
ATOM 861 N N . SER A 1 112 ? -3.842 6.012 -1.559 1.00 92.12 112 SER A N 1
ATOM 862 C CA . SER A 1 112 ? -4.938 5.767 -0.600 1.00 92.12 112 SER A CA 1
ATOM 863 C C . SER A 1 112 ? -5.731 4.507 -0.948 1.00 92.12 112 SER A C 1
ATOM 865 O O . SER A 1 112 ? -6.072 3.747 -0.042 1.00 92.12 112 SER A O 1
ATOM 867 N N . ARG A 1 113 ? -6.007 4.256 -2.239 1.00 92.69 113 ARG A N 1
ATOM 868 C CA . ARG A 1 113 ? -6.696 3.025 -2.668 1.00 92.69 113 ARG A CA 1
ATOM 869 C C . ARG A 1 113 ? -5.882 1.778 -2.330 1.00 92.69 113 ARG A C 1
ATOM 871 O O . ARG A 1 113 ? -6.450 0.837 -1.793 1.00 92.69 113 ARG A O 1
ATOM 878 N N . PHE A 1 114 ? -4.573 1.793 -2.576 1.00 92.75 114 PHE A N 1
ATOM 879 C CA . PHE A 1 114 ? -3.686 0.687 -2.221 1.00 92.75 114 PHE A CA 1
ATOM 880 C C . PHE A 1 114 ? -3.698 0.402 -0.716 1.00 92.75 114 PHE A C 1
ATOM 882 O O . PHE A 1 114 ? -4.019 -0.713 -0.320 1.00 92.75 114 PHE A O 1
ATOM 889 N N . LEU A 1 115 ? -3.448 1.410 0.128 1.00 91.12 115 LEU A N 1
ATOM 890 C CA . LEU A 1 115 ? -3.427 1.246 1.592 1.00 91.12 115 LEU A CA 1
ATOM 891 C C . LEU A 1 115 ? -4.783 0.841 2.196 1.00 91.12 115 LEU A C 1
ATOM 893 O O . LEU A 1 115 ? -4.851 0.410 3.345 1.00 91.12 115 LEU A O 1
ATOM 897 N N . SER A 1 116 ? -5.862 1.001 1.431 1.00 90.00 116 SER A N 1
ATOM 898 C CA . SER A 1 116 ? -7.219 0.602 1.815 1.00 90.00 116 SER A CA 1
ATOM 899 C C . SER A 1 116 ? -7.640 -0.744 1.215 1.00 90.00 116 SER A C 1
ATOM 901 O O . SER A 1 116 ? -8.695 -1.261 1.576 1.00 90.00 116 SER A O 1
ATOM 903 N N . SER A 1 117 ? -6.847 -1.305 0.300 1.00 87.06 117 SER A N 1
ATOM 904 C CA . SER A 1 117 ? -7.177 -2.530 -0.431 1.00 87.06 117 SER A CA 1
ATOM 905 C C . SER A 1 117 ? -7.036 -3.776 0.438 1.00 87.06 117 SER A C 1
ATOM 907 O O . SER A 1 117 ? -6.223 -3.816 1.361 1.00 87.06 117 SER A O 1
ATOM 909 N N . ALA A 1 118 ? -7.786 -4.829 0.108 1.00 82.25 118 ALA A N 1
ATOM 910 C CA . ALA A 1 118 ? -7.602 -6.136 0.733 1.00 82.25 118 ALA A CA 1
ATOM 911 C C . ALA A 1 118 ? -6.182 -6.687 0.498 1.00 82.25 118 ALA A C 1
ATOM 913 O O . ALA A 1 118 ? -5.619 -7.295 1.403 1.00 82.25 118 ALA A O 1
ATOM 914 N N . ASP A 1 119 ? -5.578 -6.411 -0.664 1.00 82.19 119 ASP A N 1
ATOM 915 C CA . ASP A 1 119 ? -4.214 -6.831 -1.013 1.00 82.19 119 ASP A CA 1
ATOM 916 C C . ASP A 1 119 ? -3.149 -6.329 -0.040 1.00 82.19 119 ASP A C 1
ATOM 918 O O . ASP A 1 119 ? -2.187 -7.039 0.242 1.00 82.19 119 ASP A O 1
ATOM 922 N N . PHE A 1 120 ? -3.328 -5.128 0.511 1.00 84.12 120 PHE A N 1
ATOM 923 C CA . PHE A 1 120 ? -2.399 -4.576 1.493 1.00 84.12 120 PHE A CA 1
ATOM 924 C C . PHE A 1 120 ? -2.413 -5.358 2.820 1.00 84.12 120 PHE A C 1
ATOM 926 O O . PHE A 1 120 ? -1.371 -5.520 3.456 1.00 84.12 120 PHE A O 1
ATOM 933 N N . PHE A 1 121 ? -3.579 -5.873 3.227 1.00 78.81 121 PHE A N 1
ATOM 934 C CA . PHE A 1 121 ? -3.759 -6.570 4.506 1.00 78.81 121 PHE A CA 1
ATOM 935 C C . PHE A 1 121 ? -3.698 -8.101 4.397 1.00 78.81 121 PHE A C 1
ATOM 937 O O . PHE A 1 121 ? -3.622 -8.762 5.430 1.00 78.81 121 PHE A O 1
ATOM 944 N N . ASP A 1 122 ? -3.745 -8.673 3.190 1.00 74.94 122 ASP A N 1
ATOM 945 C CA . ASP A 1 122 ? -3.728 -10.123 2.985 1.00 74.94 122 ASP A CA 1
ATOM 946 C C . ASP A 1 122 ? -2.286 -10.650 2.837 1.00 74.94 122 ASP A C 1
ATOM 948 O O . ASP A 1 122 ? -1.660 -10.470 1.785 1.00 74.94 122 ASP A O 1
ATOM 952 N N . PRO A 1 123 ? -1.743 -11.366 3.842 1.00 68.25 123 PRO A N 1
ATOM 953 C CA . PRO A 1 123 ? -0.393 -11.914 3.769 1.00 68.25 123 PRO A CA 1
ATOM 954 C C . PRO A 1 123 ? -0.218 -12.966 2.667 1.00 68.25 123 PRO A C 1
ATOM 956 O O . PRO A 1 123 ? 0.909 -13.279 2.294 1.00 68.25 123 PRO A O 1
ATOM 959 N N . LYS A 1 124 ? -1.306 -13.511 2.108 1.00 68.75 124 LYS A N 1
ATOM 960 C CA . LYS A 1 124 ? -1.244 -14.472 0.997 1.00 68.75 124 LYS A CA 1
ATOM 961 C C . LYS A 1 124 ? -1.038 -13.804 -0.361 1.00 68.75 124 LYS A C 1
ATOM 963 O O . LYS A 1 124 ? -0.718 -14.499 -1.322 1.00 68.75 124 LYS A O 1
ATOM 968 N N . ARG A 1 125 ? -1.219 -12.482 -0.460 1.00 68.62 125 ARG A N 1
ATOM 969 C CA . ARG A 1 125 ? -1.102 -11.718 -1.715 1.00 68.62 125 ARG A CA 1
ATOM 970 C C . ARG A 1 125 ? 0.243 -11.017 -1.881 1.00 68.62 125 ARG A C 1
ATOM 972 O O . ARG A 1 125 ? 0.383 -10.109 -2.695 1.00 68.62 125 ARG A O 1
ATOM 979 N N . ARG A 1 126 ? 1.249 -11.441 -1.121 1.00 72.56 126 ARG A N 1
ATOM 980 C CA . ARG A 1 126 ? 2.599 -10.879 -1.153 1.00 72.56 126 ARG A CA 1
ATOM 981 C C . ARG A 1 126 ? 3.648 -11.974 -1.066 1.00 72.56 126 ARG A C 1
ATOM 983 O O . ARG A 1 126 ? 3.386 -13.081 -0.603 1.00 72.56 126 ARG A O 1
ATOM 990 N N . LEU A 1 127 ? 4.833 -11.666 -1.575 1.00 69.75 127 LEU A N 1
ATOM 991 C CA . LEU A 1 127 ? 5.982 -12.554 -1.485 1.00 69.75 127 LEU A CA 1
ATOM 992 C C . LEU A 1 127 ? 6.589 -12.466 -0.079 1.00 69.75 127 LEU A C 1
ATOM 994 O O . LEU A 1 127 ? 6.639 -11.369 0.483 1.00 69.75 127 LEU A O 1
ATOM 998 N N . PRO A 1 128 ? 7.085 -13.589 0.471 1.00 59.25 128 PRO A N 1
ATOM 999 C CA . PRO A 1 128 ? 7.705 -13.594 1.788 1.00 59.25 128 PRO A CA 1
ATOM 1000 C C . PRO A 1 128 ? 8.954 -12.710 1.795 1.00 59.25 128 PRO A C 1
ATOM 1002 O O . PRO A 1 128 ? 9.761 -12.733 0.857 1.00 59.25 128 PRO A O 1
ATOM 1005 N N . HIS A 1 129 ? 9.135 -11.945 2.870 1.00 55.28 129 HIS A N 1
ATOM 1006 C CA . HIS A 1 129 ? 10.309 -11.092 3.020 1.00 55.28 129 HIS A CA 1
ATOM 1007 C C . HIS A 1 129 ? 11.610 -11.915 3.134 1.00 55.28 129 HIS A C 1
ATOM 1009 O O . HIS A 1 129 ? 11.686 -12.893 3.882 1.00 55.28 129 HIS A O 1
ATOM 1015 N N . ALA A 1 130 ? 12.680 -11.481 2.453 1.00 50.25 130 ALA A N 1
ATOM 1016 C CA . ALA A 1 130 ? 13.967 -12.193 2.375 1.00 50.25 130 ALA A CA 1
ATOM 1017 C C . ALA A 1 130 ? 14.699 -12.408 3.712 1.00 50.25 130 ALA A C 1
ATOM 1019 O O . ALA A 1 130 ? 15.662 -13.168 3.761 1.00 50.25 130 ALA A O 1
ATOM 1020 N N . PHE A 1 131 ? 14.275 -11.749 4.786 1.00 50.38 131 PHE A N 1
ATOM 1021 C CA . PHE A 1 131 ? 14.889 -11.900 6.105 1.00 50.38 131 PHE A CA 1
ATOM 1022 C C . PHE A 1 131 ? 13.981 -12.613 7.116 1.00 50.38 131 PHE A C 1
ATOM 1024 O O . PHE A 1 131 ? 14.364 -12.744 8.272 1.00 50.38 131 PHE A O 1
ATOM 1031 N N . GLY A 1 132 ? 12.771 -13.035 6.725 1.00 44.53 132 GLY A N 1
ATOM 1032 C CA . GLY A 1 132 ? 11.789 -13.625 7.650 1.00 44.53 132 GLY A CA 1
ATOM 1033 C C . GLY A 1 132 ? 11.304 -12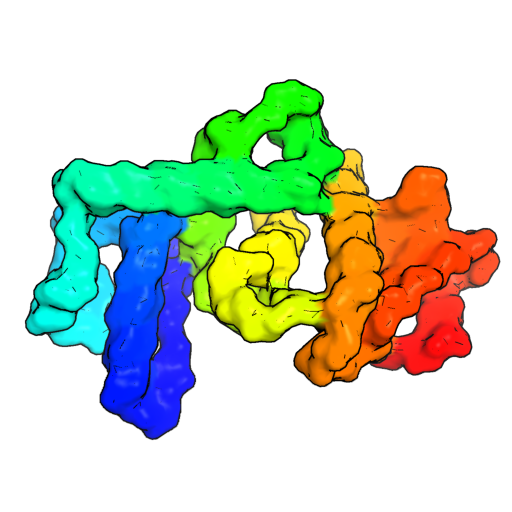.671 8.756 1.00 44.53 132 GLY A C 1
ATOM 1034 O O . GLY A 1 132 ? 10.561 -13.076 9.646 1.00 44.53 132 GLY A O 1
ATOM 1035 N N . ILE A 1 133 ? 11.721 -11.400 8.719 1.00 34.56 133 ILE A N 1
ATOM 1036 C CA . ILE A 1 133 ? 11.335 -10.373 9.688 1.00 34.56 133 ILE A CA 1
ATOM 1037 C C . ILE A 1 133 ? 9.967 -9.812 9.289 1.00 34.56 133 ILE A C 1
ATOM 1039 O O . ILE A 1 133 ? 9.916 -8.844 8.542 1.00 34.56 133 ILE A O 1
ATOM 1043 N N . GLY A 1 134 ? 8.908 -10.436 9.815 1.00 41.62 134 GLY A N 1
ATOM 1044 C CA . GLY A 1 134 ? 7.580 -9.870 10.097 1.00 41.62 134 GLY A CA 1
ATOM 1045 C C . GLY A 1 134 ? 6.759 -9.239 8.959 1.00 41.62 134 GLY A C 1
ATOM 1046 O O . GLY A 1 134 ? 7.260 -8.634 8.021 1.00 41.62 134 GLY A O 1
ATOM 1047 N N . GLU A 1 135 ? 5.439 -9.274 9.141 1.00 42.66 135 GLU A N 1
ATOM 1048 C CA . GLU A 1 135 ? 4.377 -8.800 8.233 1.00 42.66 135 GLU A CA 1
ATOM 1049 C C . GLU A 1 135 ? 4.399 -7.290 7.867 1.00 42.66 135 GLU A C 1
ATOM 1051 O O . GLU A 1 135 ? 3.468 -6.801 7.230 1.00 42.66 135 GLU A O 1
ATOM 1056 N N . GLY A 1 136 ? 5.431 -6.533 8.262 1.00 41.88 136 GLY A N 1
ATOM 1057 C CA . GLY A 1 136 ? 5.515 -5.070 8.127 1.00 41.88 136 GLY A CA 1
ATOM 1058 C C . GLY A 1 136 ? 6.356 -4.532 6.960 1.00 41.88 136 GLY A C 1
ATOM 1059 O O . GLY A 1 136 ? 6.227 -3.352 6.648 1.00 41.88 136 GLY A O 1
ATOM 1060 N N . TYR A 1 137 ? 7.180 -5.368 6.314 1.00 48.22 137 TYR A N 1
ATOM 1061 C CA . TYR A 1 137 ? 8.086 -4.989 5.204 1.00 48.22 137 TYR A CA 1
ATOM 1062 C C . TYR A 1 137 ? 7.652 -5.563 3.841 1.00 48.22 137 TYR A C 1
ATOM 1064 O O . TYR A 1 137 ? 8.383 -5.546 2.853 1.00 48.22 137 TYR A O 1
ATOM 1072 N N . GLU A 1 138 ? 6.448 -6.130 3.777 1.00 59.47 138 GLU A N 1
ATOM 1073 C CA . GLU A 1 138 ? 5.961 -6.909 2.630 1.00 59.47 138 GLU A CA 1
ATOM 1074 C C . GLU A 1 138 ? 5.145 -6.057 1.636 1.00 59.47 138 GLU A C 1
ATOM 1076 O O . GLU A 1 138 ? 4.581 -6.571 0.667 1.00 59.47 138 GLU A O 1
ATOM 1081 N N . ASN A 1 139 ? 5.128 -4.735 1.838 1.00 72.88 139 ASN A N 1
ATOM 1082 C CA . ASN A 1 139 ? 4.328 -3.786 1.060 1.00 72.88 139 ASN A CA 1
ATOM 1083 C C . ASN A 1 139 ? 4.778 -3.697 -0.401 1.00 72.88 139 ASN A C 1
ATOM 1085 O O . ASN A 1 139 ? 3.969 -3.397 -1.274 1.00 72.88 139 ASN A O 1
ATOM 1089 N N . VAL A 1 140 ? 6.055 -3.974 -0.676 1.00 83.56 140 VAL A N 1
ATOM 1090 C CA . VAL A 1 140 ? 6.652 -3.821 -2.008 1.00 83.56 140 VAL A CA 1
ATOM 1091 C C . VAL A 1 140 ? 6.027 -4.794 -3.004 1.00 83.56 140 VAL A C 1
ATOM 1093 O O . VAL A 1 140 ? 5.544 -4.373 -4.051 1.00 83.56 140 VAL A O 1
ATOM 1096 N N . SER A 1 141 ? 5.980 -6.089 -2.682 1.00 81.31 141 SER A N 1
ATOM 1097 C CA . SER A 1 141 ? 5.389 -7.088 -3.584 1.00 81.31 141 SER A CA 1
ATOM 1098 C C . SER A 1 141 ? 3.859 -7.016 -3.617 1.00 81.31 141 SER A C 1
ATOM 1100 O O . SER A 1 141 ? 3.279 -7.160 -4.692 1.00 81.31 141 SER A O 1
ATOM 1102 N N . ALA A 1 142 ? 3.213 -6.698 -2.488 1.00 84.75 142 ALA A N 1
ATOM 1103 C CA . ALA A 1 142 ? 1.774 -6.428 -2.445 1.00 84.75 142 ALA A CA 1
ATOM 1104 C C . ALA A 1 142 ? 1.395 -5.280 -3.395 1.00 84.75 142 ALA A C 1
ATOM 1106 O O . ALA A 1 142 ? 0.444 -5.392 -4.169 1.00 84.75 142 ALA A O 1
ATOM 1107 N N . PHE A 1 143 ? 2.179 -4.196 -3.387 1.00 91.06 143 PHE A N 1
ATOM 1108 C CA . PHE A 1 143 ? 1.968 -3.067 -4.284 1.00 91.06 143 PHE A CA 1
ATOM 1109 C C . PHE A 1 143 ? 2.097 -3.467 -5.748 1.00 91.06 143 PHE A C 1
ATOM 1111 O O . PHE A 1 143 ? 1.264 -3.043 -6.537 1.00 91.06 143 PHE A O 1
ATOM 1118 N N . PHE A 1 144 ? 3.069 -4.305 -6.124 1.00 88.44 144 PHE A N 1
ATOM 1119 C CA . PHE A 1 144 ? 3.194 -4.766 -7.510 1.00 88.44 144 PHE A CA 1
ATOM 1120 C C . PHE A 1 144 ? 1.936 -5.485 -7.997 1.00 88.44 144 PHE A C 1
ATOM 1122 O O . PHE A 1 144 ? 1.376 -5.115 -9.031 1.00 88.44 144 PHE A O 1
ATOM 1129 N N . PHE A 1 145 ? 1.474 -6.492 -7.249 1.00 83.81 145 PHE A N 1
ATOM 1130 C CA . PHE A 1 145 ? 0.299 -7.272 -7.640 1.00 83.81 145 PHE A CA 1
ATOM 1131 C C . PHE A 1 145 ? -0.957 -6.405 -7.682 1.00 83.81 145 PHE A C 1
ATOM 1133 O O . PHE A 1 145 ? -1.707 -6.451 -8.660 1.00 83.81 145 PHE A O 1
ATOM 1140 N N . TRP A 1 146 ? -1.140 -5.555 -6.671 1.00 90.31 146 TRP A N 1
ATOM 1141 C CA . TRP A 1 146 ? -2.247 -4.614 -6.639 1.00 90.31 146 TRP A CA 1
ATOM 1142 C C . TRP A 1 146 ? -2.183 -3.624 -7.808 1.00 90.31 146 TRP A C 1
ATOM 1144 O O . TRP A 1 146 ? -3.177 -3.444 -8.510 1.00 90.31 146 TRP A O 1
ATOM 1154 N N . ALA A 1 147 ? -1.025 -3.012 -8.062 1.00 91.38 147 ALA A N 1
ATOM 1155 C CA . ALA A 1 147 ? -0.852 -1.996 -9.093 1.00 91.38 147 ALA A CA 1
ATOM 1156 C C . ALA A 1 147 ? -1.091 -2.568 -10.492 1.00 91.38 147 ALA A C 1
ATOM 1158 O O . ALA A 1 147 ? -1.806 -1.960 -11.286 1.00 91.38 147 ALA A O 1
ATOM 1159 N N . ARG A 1 148 ? -0.565 -3.769 -10.767 1.00 86.88 148 ARG A N 1
ATOM 1160 C CA . ARG A 1 148 ? -0.794 -4.499 -12.022 1.00 86.88 148 ARG A CA 1
ATOM 1161 C C . ARG A 1 148 ? -2.285 -4.720 -12.291 1.00 86.88 148 ARG A C 1
ATOM 1163 O O . ARG A 1 148 ? -2.705 -4.604 -13.437 1.00 86.88 148 ARG A O 1
ATOM 1170 N N . ALA A 1 149 ? -3.059 -5.059 -11.260 1.00 83.69 149 ALA A N 1
ATOM 1171 C CA . ALA A 1 149 ? -4.478 -5.378 -11.399 1.00 83.69 149 ALA A CA 1
ATOM 1172 C C . ALA A 1 149 ? -5.398 -4.143 -11.380 1.00 83.69 149 ALA A C 1
ATOM 1174 O O . ALA A 1 149 ? -6.470 -4.182 -11.975 1.00 83.69 149 ALA A O 1
ATOM 1175 N N . ASN A 1 150 ? -5.002 -3.060 -10.700 1.00 87.62 150 ASN A N 1
ATOM 1176 C CA . ASN A 1 150 ? -5.912 -1.958 -10.355 1.00 87.62 150 ASN A CA 1
ATOM 1177 C C . ASN A 1 150 ? -5.529 -0.592 -10.942 1.00 87.62 150 ASN A C 1
ATOM 1179 O O . ASN A 1 150 ? -6.342 0.338 -10.891 1.00 87.62 150 ASN A O 1
ATOM 1183 N N . LEU A 1 151 ? -4.304 -0.415 -11.450 1.00 88.88 151 LEU A N 1
ATOM 1184 C CA . LEU A 1 151 ? -3.903 0.842 -12.079 1.00 88.88 151 LEU A CA 1
ATOM 1185 C C . LEU A 1 151 ? -4.081 0.777 -13.590 1.00 88.88 151 LEU A C 1
ATOM 1187 O O . LEU A 1 151 ? -3.456 -0.022 -14.287 1.00 88.88 151 LEU A O 1
ATOM 1191 N N . GLU A 1 152 ? -4.879 1.705 -14.105 1.00 89.12 152 GLU A N 1
ATOM 1192 C CA . GLU A 1 152 ? -4.875 2.040 -15.521 1.00 89.12 152 GLU A CA 1
ATOM 1193 C C . GLU A 1 152 ? -3.574 2.785 -15.833 1.00 89.12 152 GLU A C 1
ATOM 1195 O O . GLU A 1 152 ? -3.413 3.963 -15.522 1.00 89.12 152 GLU A O 1
ATOM 1200 N N . MET A 1 153 ? -2.612 2.054 -16.386 1.00 86.50 153 MET A N 1
ATOM 1201 C CA . MET A 1 153 ? -1.286 2.557 -16.736 1.00 86.50 153 MET A CA 1
ATOM 1202 C C . MET A 1 153 ? -1.105 2.541 -18.250 1.00 86.50 153 MET A C 1
ATOM 1204 O O . MET A 1 153 ? -1.490 1.576 -18.924 1.00 86.50 153 MET A O 1
ATOM 1208 N N . ASP A 1 154 ? -0.471 3.584 -18.779 1.00 85.75 154 ASP A N 1
ATOM 1209 C CA . ASP A 1 154 ? 0.048 3.557 -20.141 1.00 85.75 154 ASP A CA 1
ATOM 1210 C C . ASP A 1 154 ? 1.180 2.506 -20.274 1.00 85.75 154 ASP A C 1
ATOM 1212 O O . ASP A 1 154 ? 1.671 1.970 -19.269 1.00 85.75 154 ASP A O 1
ATOM 1216 N N . PRO A 1 155 ? 1.602 2.154 -21.501 1.00 82.00 155 PRO A N 1
ATOM 1217 C CA . PRO A 1 155 ? 2.652 1.156 -21.698 1.00 82.00 155 PRO A CA 1
ATOM 1218 C C . PRO A 1 155 ? 3.985 1.495 -21.014 1.00 82.00 155 PRO A C 1
ATOM 1220 O O . PRO A 1 155 ? 4.686 0.579 -20.585 1.00 82.00 155 PRO A O 1
ATOM 1223 N N . GLN A 1 156 ? 4.329 2.779 -20.883 1.00 80.94 156 GLN A N 1
ATOM 1224 C CA . GLN A 1 156 ? 5.584 3.219 -20.275 1.00 80.94 156 GLN A CA 1
ATOM 1225 C C . GLN A 1 156 ? 5.560 3.010 -18.757 1.00 80.94 156 GLN A C 1
ATOM 1227 O O . GLN A 1 156 ? 6.487 2.423 -18.202 1.00 80.94 156 GLN A O 1
ATOM 1232 N N . ALA A 1 157 ? 4.479 3.413 -18.089 1.00 85.81 157 ALA A N 1
ATOM 1233 C CA . ALA A 1 157 ? 4.271 3.184 -16.664 1.00 85.81 157 ALA A CA 1
ATOM 1234 C C . ALA A 1 157 ? 4.169 1.686 -16.341 1.00 85.81 157 ALA A C 1
ATOM 1236 O O . ALA A 1 157 ? 4.755 1.225 -15.361 1.00 85.81 157 ALA A O 1
ATOM 1237 N N . LYS A 1 158 ? 3.502 0.897 -17.198 1.00 78.81 158 LYS A N 1
ATOM 1238 C CA . LYS A 1 158 ? 3.497 -0.569 -17.073 1.00 78.81 158 LYS A CA 1
ATOM 1239 C C . LYS A 1 158 ? 4.914 -1.121 -17.138 1.00 78.81 158 LYS A C 1
ATOM 1241 O O . LYS A 1 158 ? 5.307 -1.870 -16.254 1.00 78.81 158 LYS A O 1
ATOM 1246 N N . GLN A 1 159 ? 5.697 -0.740 -18.142 1.00 77.12 159 GLN A N 1
ATOM 1247 C CA . GLN A 1 159 ? 7.076 -1.205 -18.254 1.00 77.12 159 GLN A CA 1
ATOM 1248 C C . GLN A 1 159 ? 7.907 -0.829 -17.017 1.00 77.12 159 GLN A C 1
ATOM 1250 O O . GLN A 1 159 ? 8.591 -1.695 -16.474 1.00 77.12 159 GLN A O 1
ATOM 1255 N N . ALA A 1 160 ? 7.786 0.408 -16.531 1.00 81.75 160 ALA A N 1
ATOM 1256 C CA . ALA A 1 160 ? 8.482 0.882 -15.338 1.00 81.75 160 ALA A CA 1
ATOM 1257 C C . ALA A 1 160 ? 8.139 0.058 -14.081 1.00 81.75 160 ALA A C 1
ATOM 1259 O O . ALA A 1 160 ? 9.042 -0.327 -13.340 1.00 81.75 160 ALA A O 1
ATOM 1260 N N . LEU A 1 161 ? 6.859 -0.286 -13.872 1.00 84.81 161 LEU A N 1
ATOM 1261 C CA . LEU A 1 161 ? 6.424 -1.151 -12.766 1.00 84.81 161 LEU A CA 1
ATOM 1262 C C . LEU A 1 161 ? 7.138 -2.513 -12.789 1.00 84.81 161 LEU A C 1
ATOM 1264 O O . LEU A 1 161 ? 7.618 -2.980 -11.756 1.00 84.81 161 LEU A O 1
ATOM 1268 N N . PHE A 1 162 ? 7.202 -3.156 -13.958 1.00 77.06 162 PHE A N 1
ATOM 1269 C CA . PHE A 1 162 ? 7.848 -4.464 -14.109 1.00 77.06 162 PHE A CA 1
ATOM 1270 C C . PHE A 1 162 ? 9.375 -4.378 -13.986 1.00 77.06 162 PHE A C 1
ATOM 1272 O O . PHE A 1 162 ? 9.991 -5.266 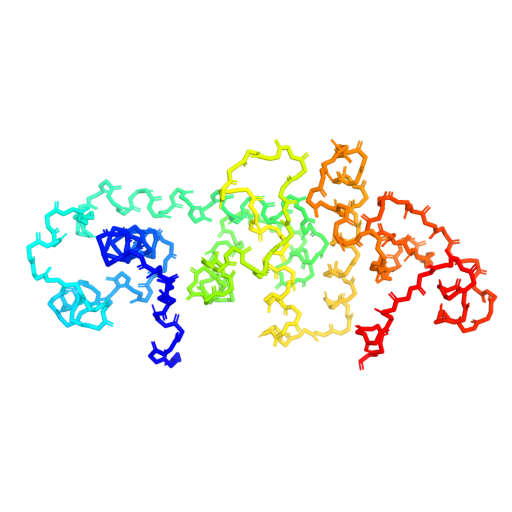-13.398 1.00 77.06 162 PHE A O 1
ATOM 1279 N N . GLU A 1 163 ? 9.985 -3.318 -14.516 1.00 75.94 163 GLU A N 1
ATOM 1280 C CA . GLU A 1 163 ? 11.421 -3.044 -14.408 1.00 75.94 163 GLU A CA 1
ATOM 1281 C C . GLU A 1 163 ? 11.868 -2.897 -12.955 1.00 75.94 163 GLU A C 1
ATOM 1283 O O . GLU A 1 163 ? 12.791 -3.584 -12.506 1.00 75.94 163 GLU A O 1
ATOM 1288 N N . ASP A 1 164 ? 11.182 -2.039 -12.210 1.00 82.94 164 ASP A N 1
ATOM 1289 C CA . ASP A 1 164 ? 11.475 -1.784 -10.807 1.00 82.94 164 ASP A CA 1
ATOM 1290 C C . ASP A 1 164 ? 11.226 -3.033 -9.945 1.00 82.94 164 ASP A C 1
ATOM 1292 O O . ASP A 1 164 ? 12.093 -3.428 -9.160 1.00 82.94 164 ASP A O 1
ATOM 1296 N N . PHE A 1 165 ? 10.110 -3.743 -10.164 1.00 81.88 165 PHE A N 1
ATOM 1297 C CA . PHE A 1 165 ? 9.851 -5.005 -9.465 1.00 81.88 165 PHE A CA 1
ATOM 1298 C C . PHE A 1 165 ? 10.924 -6.059 -9.760 1.00 81.88 165 PHE A C 1
ATOM 1300 O O . PHE A 1 165 ? 11.384 -6.761 -8.857 1.00 81.88 165 PHE A O 1
ATOM 1307 N N . GLY A 1 166 ? 11.379 -6.146 -11.012 1.00 69.69 166 GLY A N 1
ATOM 1308 C CA . GLY A 1 166 ? 12.484 -7.009 -11.411 1.00 69.69 166 GLY A CA 1
ATOM 1309 C C . GLY A 1 166 ? 13.781 -6.675 -10.673 1.00 69.69 166 GLY A C 1
ATOM 1310 O O . GLY A 1 166 ? 14.429 -7.572 -10.126 1.00 69.69 166 GLY A O 1
ATOM 1311 N N . ARG A 1 167 ? 14.142 -5.386 -10.578 1.00 74.19 167 ARG A N 1
ATOM 1312 C CA . ARG A 1 167 ? 15.303 -4.922 -9.791 1.00 74.19 167 ARG A CA 1
ATOM 1313 C C . ARG A 1 167 ? 15.161 -5.307 -8.314 1.00 74.19 167 ARG A C 1
ATOM 1315 O O . ARG A 1 167 ? 16.119 -5.831 -7.733 1.00 74.19 167 ARG A O 1
ATOM 1322 N N . TRP A 1 168 ? 13.977 -5.117 -7.728 1.00 80.69 168 TRP A N 1
ATOM 1323 C CA . TRP A 1 168 ? 13.686 -5.518 -6.351 1.00 80.69 168 TRP A CA 1
ATOM 1324 C C . TRP A 1 168 ? 13.824 -7.033 -6.146 1.00 80.69 168 TRP A C 1
ATOM 1326 O O . TRP A 1 168 ? 14.469 -7.468 -5.189 1.00 80.69 168 TRP A O 1
ATOM 1336 N N . LEU A 1 169 ? 13.308 -7.856 -7.065 1.00 72.44 169 LEU A N 1
ATOM 1337 C CA . LEU A 1 169 ? 13.449 -9.313 -7.011 1.00 72.44 169 LEU A CA 1
ATOM 1338 C C . LEU A 1 169 ? 14.918 -9.745 -7.063 1.00 72.44 169 LEU A C 1
ATOM 1340 O O . LEU A 1 169 ? 15.328 -10.592 -6.273 1.00 72.44 169 LEU A O 1
ATOM 1344 N N . VAL A 1 170 ? 15.737 -9.144 -7.936 1.00 67.25 170 VAL A N 1
ATOM 1345 C CA . VAL A 1 170 ? 17.183 -9.428 -8.013 1.00 67.25 170 VAL A CA 1
ATOM 1346 C C . VAL A 1 170 ? 17.891 -9.087 -6.701 1.00 67.25 170 VAL A C 1
ATOM 1348 O O . VAL A 1 170 ? 18.719 -9.865 -6.222 1.00 67.25 170 VAL A O 1
ATOM 1351 N N . LYS A 1 171 ? 17.583 -7.924 -6.118 1.00 71.25 171 LYS A N 1
ATOM 1352 C CA . LYS A 1 171 ? 18.122 -7.488 -4.821 1.00 71.25 171 LYS A CA 1
ATOM 1353 C C . LYS A 1 171 ? 17.738 -8.475 -3.714 1.00 71.25 171 LYS A C 1
ATOM 1355 O O . LYS A 1 171 ? 18.606 -8.942 -2.983 1.00 71.25 171 LYS A O 1
ATOM 1360 N N . THR A 1 172 ? 16.465 -8.850 -3.658 1.00 67.69 172 THR A N 1
ATOM 1361 C CA . THR A 1 172 ? 15.879 -9.738 -2.641 1.00 67.69 172 THR A CA 1
ATOM 1362 C C . THR A 1 172 ? 16.412 -11.168 -2.749 1.00 67.69 172 THR A C 1
ATOM 1364 O O . THR A 1 172 ? 16.791 -11.770 -1.743 1.00 67.69 172 THR A O 1
ATOM 1367 N N . ALA A 1 173 ? 16.537 -11.689 -3.970 1.00 61.22 173 ALA A N 1
ATOM 1368 C CA . ALA A 1 173 ? 17.102 -13.001 -4.281 1.00 61.22 173 ALA A CA 1
ATOM 1369 C C . ALA A 1 173 ? 18.555 -13.162 -3.815 1.00 61.22 173 ALA A C 1
ATOM 1371 O O . ALA A 1 173 ? 18.933 -14.210 -3.298 1.00 61.22 173 ALA A O 1
ATOM 1372 N N . LYS A 1 174 ? 19.373 -12.114 -3.963 1.00 56.03 174 LYS A N 1
ATOM 1373 C CA . LYS A 1 174 ? 20.762 -12.114 -3.477 1.00 56.03 174 LYS A CA 1
ATOM 1374 C C . LYS A 1 174 ? 20.852 -12.171 -1.951 1.00 56.03 174 LYS A C 1
ATOM 1376 O O . LYS A 1 174 ? 21.881 -12.583 -1.425 1.00 56.03 174 LYS A O 1
ATOM 1381 N N . CYS A 1 175 ? 19.792 -11.766 -1.252 1.00 47.59 175 CYS A N 1
ATOM 1382 C CA . CYS A 1 175 ? 19.749 -11.693 0.205 1.00 47.59 175 CYS A CA 1
ATOM 1383 C C . CYS A 1 175 ? 19.158 -12.938 0.883 1.00 47.59 175 CYS A C 1
ATOM 1385 O O . CYS A 1 175 ? 19.290 -13.058 2.098 1.00 47.59 175 CYS A O 1
ATOM 1387 N N . SER A 1 176 ? 18.527 -13.866 0.155 1.00 48.31 176 SER A N 1
ATOM 1388 C CA . SER A 1 176 ? 17.688 -14.899 0.774 1.00 48.31 176 SER A CA 1
ATOM 1389 C C . SER A 1 176 ? 18.103 -16.340 0.454 1.00 48.31 176 SER A C 1
ATOM 1391 O O . SER A 1 176 ? 17.834 -16.881 -0.614 1.00 48.31 176 SER A O 1
ATOM 1393 N N . ALA A 1 177 ? 18.638 -17.026 1.466 1.00 50.56 177 ALA A N 1
ATOM 1394 C CA . ALA A 1 177 ? 18.584 -18.487 1.592 1.00 50.56 177 ALA A CA 1
ATOM 1395 C C . ALA A 1 177 ? 17.252 -18.936 2.246 1.00 50.56 177 ALA A C 1
ATOM 1397 O O . ALA A 1 177 ? 17.235 -19.845 3.072 1.00 50.56 177 ALA A O 1
ATOM 1398 N N . VAL A 1 178 ? 16.140 -18.258 1.931 1.00 47.66 178 VAL A N 1
ATOM 1399 C CA . VAL A 1 178 ? 14.864 -18.371 2.662 1.00 47.66 178 VAL A CA 1
ATOM 1400 C C . VAL A 1 178 ? 14.032 -19.564 2.160 1.00 47.66 178 VAL A C 1
ATOM 1402 O O . VAL A 1 178 ? 13.736 -19.632 0.962 1.00 47.66 178 VAL A O 1
ATOM 1405 N N . PRO A 1 179 ? 13.641 -20.511 3.037 1.00 48.94 179 PRO A N 1
ATOM 1406 C CA . PRO A 1 179 ? 12.837 -21.689 2.688 1.00 48.94 179 PRO A CA 1
ATOM 1407 C C . PRO A 1 179 ? 11.490 -21.382 2.015 1.00 48.94 179 PRO A C 1
ATOM 1409 O O . PRO A 1 179 ? 11.050 -22.126 1.144 1.00 48.94 179 PRO A O 1
ATOM 1412 N N . GLU A 1 180 ? 10.834 -20.282 2.365 1.00 45.47 180 GLU A N 1
ATOM 1413 C CA . GLU A 1 180 ? 9.506 -19.901 1.875 1.00 45.47 180 GLU A CA 1
ATOM 1414 C C . GLU A 1 180 ? 9.544 -19.470 0.402 1.00 45.47 180 GLU A C 1
ATOM 1416 O O . GLU A 1 180 ? 8.671 -19.851 -0.382 1.00 45.47 180 GLU A O 1
ATOM 1421 N N . LEU A 1 181 ? 10.621 -18.794 -0.020 1.00 45.00 181 LEU A N 1
ATOM 1422 C CA . LEU A 1 181 ? 10.888 -18.512 -1.435 1.00 45.00 181 LEU A CA 1
ATOM 1423 C C . LEU A 1 181 ? 11.178 -19.795 -2.231 1.00 45.00 181 LEU A C 1
ATOM 1425 O O . LEU A 1 181 ? 11.007 -19.811 -3.451 1.00 45.00 181 LEU A O 1
ATOM 1429 N N . GLN A 1 182 ? 11.509 -20.918 -1.571 1.00 46.66 182 GLN A N 1
ATOM 1430 C CA . GLN A 1 182 ? 11.634 -22.201 -2.267 1.00 46.66 182 GLN A CA 1
ATOM 1431 C C . GLN A 1 182 ? 10.318 -22.725 -2.838 1.00 46.66 182 GLN A C 1
ATOM 1433 O O . GLN A 1 182 ? 10.359 -23.475 -3.810 1.00 46.66 182 GLN A O 1
ATOM 1438 N N . ARG A 1 183 ? 9.157 -22.316 -2.314 1.00 43.19 183 ARG A N 1
ATOM 1439 C CA . ARG A 1 183 ? 7.858 -22.693 -2.902 1.00 43.19 183 ARG A CA 1
ATOM 1440 C C . ARG A 1 183 ? 7.631 -22.028 -4.257 1.00 43.19 183 ARG A C 1
ATOM 1442 O O . ARG A 1 183 ? 7.022 -22.624 -5.139 1.00 43.19 183 ARG A O 1
ATOM 1449 N N . HIS A 1 184 ? 8.214 -20.849 -4.452 1.00 44.53 184 HIS A N 1
ATOM 1450 C CA . HIS A 1 184 ? 8.180 -20.118 -5.712 1.00 44.53 184 HIS A CA 1
ATOM 1451 C C . HIS A 1 184 ? 9.394 -20.412 -6.604 1.00 44.53 184 HIS A C 1
ATOM 1453 O O . HIS A 1 184 ? 9.464 -19.858 -7.695 1.00 44.53 184 HIS A O 1
ATOM 1459 N N . ARG A 1 185 ? 10.308 -21.334 -6.228 1.00 43.66 185 ARG A N 1
ATOM 1460 C CA . ARG A 1 185 ? 11.520 -21.696 -7.008 1.00 43.66 185 ARG A CA 1
ATOM 1461 C C . ARG A 1 185 ? 11.277 -21.989 -8.486 1.00 43.66 185 ARG A C 1
ATOM 1463 O O . ARG A 1 185 ? 12.200 -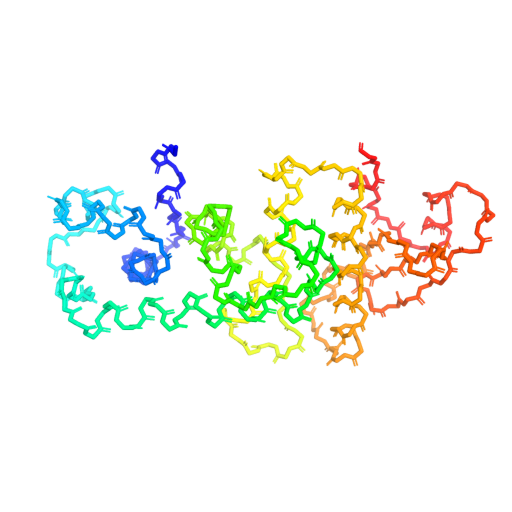21.843 -9.282 1.00 43.66 185 ARG A O 1
ATOM 1470 N N . ARG A 1 186 ? 10.068 -22.440 -8.823 1.00 39.84 186 ARG A N 1
ATOM 1471 C CA . ARG A 1 186 ? 9.652 -22.823 -10.177 1.00 39.84 186 ARG A CA 1
ATOM 1472 C C . ARG A 1 186 ? 9.006 -21.689 -10.979 1.00 39.84 186 ARG A C 1
ATOM 1474 O O . ARG A 1 186 ? 8.873 -21.838 -12.187 1.00 39.84 186 ARG A O 1
ATOM 1481 N N . GLY A 1 187 ? 8.627 -20.585 -10.332 1.00 44.06 187 GLY A N 1
ATOM 1482 C CA . GLY A 1 187 ? 8.097 -19.397 -10.998 1.00 44.06 187 GLY A CA 1
ATOM 1483 C C . GLY A 1 187 ? 9.203 -18.607 -11.693 1.00 44.06 187 GLY A C 1
ATOM 1484 O O . GLY A 1 187 ? 10.366 -18.662 -11.284 1.00 44.06 187 GLY A O 1
ATOM 1485 N N . ALA A 1 188 ? 8.849 -17.875 -12.742 1.00 51.72 188 ALA A N 1
ATOM 1486 C CA . ALA A 1 188 ? 9.760 -17.005 -13.469 1.00 51.72 188 ALA A CA 1
ATOM 1487 C C . ALA A 1 188 ? 9.091 -15.644 -13.657 1.00 51.72 188 ALA A C 1
ATOM 1489 O O . ALA A 1 188 ? 7.943 -15.582 -14.081 1.00 51.72 188 ALA A O 1
ATOM 1490 N N . PHE A 1 189 ? 9.799 -14.565 -13.348 1.00 55.34 189 PHE A N 1
ATOM 1491 C CA . PHE A 1 189 ? 9.342 -13.209 -13.621 1.00 55.34 189 PHE A CA 1
ATOM 1492 C C . PHE A 1 189 ? 10.151 -12.663 -14.786 1.00 55.34 189 PHE A C 1
ATOM 1494 O O . PHE A 1 189 ? 11.377 -12.551 -14.695 1.00 55.34 189 PHE A O 1
ATOM 1501 N N . PHE A 1 190 ? 9.460 -12.368 -15.884 1.00 49.56 190 PHE A N 1
ATOM 1502 C CA . PHE A 1 190 ? 10.054 -11.748 -17.057 1.00 49.56 190 PHE A CA 1
ATOM 1503 C C . PHE A 1 190 ? 9.961 -10.230 -16.932 1.00 49.56 190 PHE A C 1
ATOM 1505 O O . PHE A 1 190 ? 8.890 -9.681 -16.683 1.00 49.56 190 PHE A O 1
ATOM 1512 N N . PHE A 1 191 ? 11.080 -9.546 -17.123 1.00 53.72 191 PHE A N 1
ATOM 1513 C CA . PHE A 1 191 ? 11.124 -8.090 -17.226 1.00 53.72 191 PHE A CA 1
ATOM 1514 C C . PHE A 1 191 ? 12.234 -7.691 -18.188 1.00 53.72 191 PHE A C 1
ATOM 1516 O O . PHE A 1 191 ? 13.113 -8.487 -18.508 1.00 53.72 191 PHE A O 1
ATOM 1523 N N . ARG A 1 192 ? 12.206 -6.455 -18.680 1.00 48.41 192 ARG A N 1
ATOM 1524 C CA . ARG A 1 192 ? 13.346 -5.892 -19.408 1.00 48.41 192 ARG A CA 1
ATOM 1525 C C . ARG A 1 192 ? 14.192 -5.098 -18.423 1.00 48.41 192 ARG A C 1
ATOM 1527 O O . ARG A 1 192 ? 13.649 -4.550 -17.486 1.00 48.41 192 ARG A O 1
ATOM 1534 N N . LEU A 1 193 ? 15.506 -5.074 -18.586 1.00 49.66 193 LEU A N 1
ATOM 1535 C CA . LEU A 1 193 ? 16.428 -4.268 -17.794 1.00 49.66 193 LEU A CA 1
ATOM 1536 C C . LEU A 1 193 ? 17.465 -3.686 -18.748 1.00 49.66 193 LEU A C 1
ATOM 1538 O O . LEU A 1 193 ? 18.222 -4.431 -19.372 1.00 49.66 193 LEU A O 1
ATOM 1542 N N . ASP A 1 194 ? 17.471 -2.364 -18.901 1.00 59.19 194 ASP A N 1
ATOM 1543 C CA . ASP A 1 194 ? 18.362 -1.651 -19.825 1.00 59.19 194 ASP A CA 1
ATOM 1544 C C . ASP A 1 194 ? 18.285 -2.226 -21.259 1.00 59.19 194 ASP A C 1
ATOM 1546 O O . ASP A 1 194 ? 19.289 -2.531 -21.901 1.00 59.19 194 ASP A O 1
ATOM 1550 N N . GLY A 1 195 ? 17.059 -2.474 -21.737 1.00 52.31 195 GLY A N 1
ATOM 1551 C CA . GLY A 1 195 ? 16.782 -3.026 -23.069 1.00 52.31 195 GLY A CA 1
ATOM 1552 C C . GLY A 1 195 ? 16.947 -4.545 -23.203 1.00 52.31 195 GLY A C 1
ATOM 1553 O O . GLY A 1 195 ? 16.426 -5.119 -24.167 1.00 52.31 195 GLY A O 1
ATOM 1554 N N . ARG A 1 196 ? 17.576 -5.209 -22.227 1.00 55.69 196 ARG A N 1
ATOM 1555 C CA . ARG A 1 196 ? 17.804 -6.661 -22.204 1.00 55.69 196 ARG A CA 1
ATOM 1556 C C . ARG A 1 196 ? 16.651 -7.377 -21.530 1.00 55.69 196 ARG A C 1
ATOM 1558 O O . ARG A 1 196 ? 16.166 -6.932 -20.500 1.00 55.69 196 ARG A O 1
ATOM 1565 N N . ALA A 1 197 ? 16.194 -8.478 -22.103 1.00 60.06 197 ALA A N 1
ATOM 1566 C CA . ALA A 1 197 ? 15.187 -9.304 -21.460 1.00 60.06 197 ALA A CA 1
ATOM 1567 C C . ALA A 1 197 ? 15.837 -10.104 -20.322 1.00 60.06 197 ALA A C 1
ATOM 1569 O O . ALA A 1 197 ? 16.909 -10.677 -20.489 1.00 60.06 197 ALA A O 1
ATOM 1570 N N . MET A 1 198 ? 15.197 -10.122 -19.163 1.00 60.09 198 MET A N 1
ATOM 1571 C CA . MET A 1 198 ? 15.683 -10.736 -17.938 1.00 60.09 198 MET A CA 1
ATOM 1572 C C . MET A 1 198 ? 14.616 -11.673 -17.396 1.00 60.09 198 MET A C 1
ATOM 1574 O O . MET A 1 198 ? 13.424 -11.370 -17.409 1.00 60.09 198 MET A O 1
ATOM 1578 N N . VAL A 1 199 ? 15.065 -12.807 -16.880 1.00 60.03 199 VAL A N 1
ATOM 1579 C CA . VAL A 1 199 ? 14.232 -13.766 -16.169 1.00 60.03 199 VAL A CA 1
ATOM 1580 C C . VAL A 1 199 ? 14.777 -13.886 -14.761 1.00 60.03 199 VAL A C 1
ATOM 1582 O O . VAL A 1 199 ? 15.912 -14.323 -14.573 1.00 60.03 199 VAL A O 1
ATOM 1585 N N . VAL A 1 200 ? 13.967 -13.553 -13.762 1.00 59.06 200 VAL A N 1
ATOM 1586 C CA . VAL A 1 200 ? 14.253 -13.953 -12.383 1.00 59.06 200 VAL A CA 1
ATOM 1587 C C . VAL A 1 200 ? 13.438 -15.190 -12.074 1.00 59.06 200 VAL A C 1
ATOM 1589 O O . VAL A 1 200 ? 12.216 -15.150 -11.979 1.00 59.06 200 VAL A O 1
ATOM 1592 N N . THR A 1 201 ? 14.131 -16.311 -11.922 1.00 54.66 201 THR A N 1
ATOM 1593 C CA . THR A 1 201 ? 13.524 -17.519 -11.361 1.00 54.66 201 THR A CA 1
ATOM 1594 C C . THR A 1 201 ? 13.218 -17.269 -9.887 1.00 54.66 201 THR A C 1
ATOM 1596 O O . THR A 1 201 ? 13.984 -16.583 -9.208 1.00 54.66 201 THR A O 1
ATOM 1599 N N . GLY A 1 202 ? 12.175 -17.878 -9.329 1.00 47.41 202 GLY A N 1
ATOM 1600 C CA . GLY A 1 202 ? 11.943 -17.804 -7.884 1.00 47.41 202 GLY A CA 1
ATOM 1601 C C . GLY A 1 202 ? 13.007 -18.541 -7.061 1.00 47.41 202 GLY A C 1
ATOM 1602 O O . GLY A 1 202 ? 12.990 -18.491 -5.839 1.00 47.41 202 GLY A O 1
ATOM 1603 N N . ALA A 1 203 ? 13.972 -19.207 -7.713 1.00 48.84 203 ALA A N 1
ATOM 1604 C CA . ALA A 1 203 ? 15.220 -19.655 -7.097 1.00 48.84 203 ALA A CA 1
ATOM 1605 C C . ALA A 1 203 ? 16.243 -18.522 -6.911 1.00 48.84 203 ALA A C 1
ATOM 1607 O O . ALA A 1 203 ? 17.368 -18.781 -6.486 1.00 48.84 203 ALA A O 1
ATOM 1608 N N . GLY A 1 204 ? 15.891 -17.296 -7.296 1.00 49.72 204 GLY A N 1
ATOM 1609 C CA . GLY A 1 204 ? 16.761 -16.133 -7.248 1.00 49.72 204 GLY A CA 1
ATOM 1610 C C . GLY A 1 204 ? 17.814 -16.082 -8.354 1.00 49.72 204 GLY A C 1
ATOM 1611 O O . GLY A 1 204 ? 18.656 -15.184 -8.360 1.00 49.72 204 GLY A O 1
ATOM 1612 N N . ARG A 1 205 ? 17.792 -17.024 -9.309 1.00 53.84 205 ARG A N 1
ATOM 1613 C CA . ARG A 1 205 ? 18.667 -16.950 -10.484 1.00 53.84 205 ARG A CA 1
ATOM 1614 C C . ARG A 1 205 ? 18.143 -15.898 -11.440 1.00 53.84 205 ARG A C 1
ATOM 1616 O O . ARG A 1 205 ? 16.984 -15.968 -11.844 1.00 53.84 205 ARG A O 1
ATOM 1623 N N . VAL A 1 206 ? 19.034 -14.992 -11.812 1.00 57.03 206 VAL A N 1
ATOM 1624 C CA . VAL A 1 206 ? 18.828 -14.001 -12.860 1.00 57.03 206 VAL A CA 1
ATOM 1625 C C . VAL A 1 206 ? 19.434 -14.555 -14.142 1.00 57.03 206 VAL A C 1
ATOM 1627 O O . VAL A 1 206 ? 20.618 -14.888 -14.162 1.00 57.03 206 VAL A O 1
ATOM 1630 N N . ILE A 1 207 ? 18.629 -14.680 -15.187 1.00 61.03 207 ILE A N 1
ATOM 1631 C CA . ILE A 1 207 ? 19.053 -15.163 -16.499 1.00 61.03 207 ILE A CA 1
ATOM 1632 C C . ILE A 1 207 ? 18.826 -14.027 -17.491 1.00 61.03 207 ILE A C 1
ATOM 1634 O O . ILE A 1 207 ? 17.711 -13.524 -17.612 1.00 61.03 207 ILE A O 1
ATOM 1638 N N . GLU A 1 208 ? 19.882 -13.623 -18.191 1.00 61.47 208 GLU A N 1
ATOM 1639 C CA . GLU A 1 208 ? 19.755 -12.732 -19.343 1.00 61.47 208 GLU A CA 1
ATOM 1640 C C . GLU A 1 208 ? 19.212 -13.539 -20.528 1.00 61.47 208 GLU A C 1
ATOM 1642 O O . GLU A 1 208 ? 19.784 -14.551 -20.937 1.00 61.47 208 GLU A O 1
ATOM 1647 N N . TYR A 1 209 ? 18.071 -13.113 -21.057 1.00 59.66 209 TYR A N 1
ATOM 1648 C CA . TYR A 1 209 ? 17.441 -13.702 -22.224 1.00 59.66 209 TYR A CA 1
ATOM 1649 C C . TYR A 1 209 ? 18.025 -13.075 -23.491 1.00 59.66 209 TYR A C 1
ATOM 1651 O O . TYR A 1 209 ? 17.704 -11.944 -23.854 1.00 59.66 209 TYR A O 1
ATOM 1659 N N . ALA A 1 210 ? 18.862 -13.843 -24.190 1.00 59.22 210 ALA A N 1
ATOM 1660 C CA . ALA A 1 210 ? 19.600 -13.407 -25.377 1.00 59.22 210 ALA A CA 1
ATOM 1661 C C . ALA A 1 210 ? 18.739 -13.225 -26.651 1.00 59.22 210 ALA A C 1
ATOM 1663 O O . ALA A 1 210 ? 19.284 -13.015 -27.731 1.00 59.22 210 ALA A O 1
ATOM 1664 N N . GLY A 1 211 ? 17.406 -13.313 -26.557 1.00 53.53 211 GLY A N 1
ATOM 1665 C CA . GLY A 1 211 ? 16.503 -13.014 -27.675 1.00 53.53 211 GLY A CA 1
ATOM 1666 C C . GLY A 1 211 ? 16.319 -14.129 -28.711 1.00 53.53 211 GLY A C 1
ATOM 1667 O O . GLY A 1 211 ? 15.723 -13.876 -29.753 1.00 53.53 211 GLY A O 1
ATOM 1668 N N . VAL A 1 212 ? 16.804 -15.350 -28.458 1.00 45.47 212 VAL A N 1
ATOM 1669 C CA . VAL A 1 212 ? 16.665 -16.478 -29.397 1.00 45.47 212 VAL A CA 1
ATOM 1670 C C . VAL A 1 212 ? 15.533 -17.405 -28.952 1.00 45.47 212 VAL A C 1
ATOM 1672 O O . VAL A 1 212 ? 15.657 -18.092 -27.941 1.00 45.47 212 VAL A O 1
ATOM 1675 N N . GLY A 1 213 ? 14.457 -17.450 -29.743 1.00 53.12 213 GLY A N 1
ATOM 1676 C CA . GLY A 1 213 ? 13.295 -18.317 -29.528 1.00 53.12 213 GLY A CA 1
ATOM 1677 C C . GLY A 1 213 ? 12.075 -17.597 -28.952 1.00 53.12 213 GLY A C 1
ATOM 1678 O O . GLY A 1 213 ? 12.062 -16.379 -28.778 1.00 53.12 213 GLY A O 1
ATOM 1679 N N . ASP A 1 214 ? 11.025 -18.368 -28.690 1.00 58.66 214 ASP A N 1
ATOM 1680 C CA . ASP A 1 214 ? 9.897 -17.943 -27.865 1.00 58.66 214 ASP A CA 1
ATOM 1681 C C . ASP A 1 214 ? 10.307 -18.000 -26.378 1.00 58.66 214 ASP A C 1
ATOM 1683 O O . ASP A 1 214 ? 10.918 -18.973 -25.923 1.00 58.66 214 ASP A O 1
ATOM 1687 N N . VAL A 1 215 ? 9.973 -16.951 -25.621 1.00 52.03 215 VAL A N 1
ATOM 1688 C CA . VAL A 1 215 ? 10.318 -16.795 -24.199 1.00 52.03 215 VAL A CA 1
ATOM 1689 C C . VAL A 1 215 ? 9.813 -17.987 -23.386 1.00 52.03 215 VAL A C 1
ATOM 1691 O O . VAL A 1 215 ? 10.559 -18.525 -22.565 1.00 52.03 215 VAL A O 1
ATOM 1694 N N . ALA A 1 216 ? 8.594 -18.470 -23.653 1.00 51.66 216 ALA A N 1
ATOM 1695 C CA . ALA A 1 216 ? 8.042 -19.622 -22.944 1.00 51.66 216 ALA A CA 1
ATOM 1696 C C . ALA A 1 216 ? 8.850 -20.903 -23.216 1.00 51.66 216 ALA A C 1
ATOM 1698 O O . ALA A 1 216 ? 9.072 -21.716 -22.317 1.00 51.66 216 ALA A O 1
ATOM 1699 N N . SER A 1 217 ? 9.361 -21.062 -24.434 1.00 54.72 217 SER A N 1
ATOM 1700 C CA . SER A 1 217 ? 10.204 -22.195 -24.825 1.00 54.72 217 SER A CA 1
ATOM 1701 C C . SER A 1 217 ? 11.568 -22.193 -24.121 1.00 54.72 217 SER A C 1
ATOM 1703 O O . SER A 1 217 ? 12.026 -23.243 -23.666 1.00 54.72 217 SER A O 1
ATOM 1705 N N . VAL A 1 218 ? 12.193 -21.027 -23.940 1.00 54.66 218 VAL A N 1
ATOM 1706 C CA . VAL A 1 218 ? 13.467 -20.911 -23.202 1.00 54.66 218 VAL A CA 1
ATOM 1707 C C . VAL A 1 218 ? 13.281 -21.101 -21.699 1.00 54.66 218 VAL A C 1
ATOM 1709 O O . VAL A 1 218 ? 14.099 -21.756 -21.051 1.00 54.66 218 VAL A O 1
ATOM 1712 N N . LEU A 1 219 ? 12.174 -20.610 -21.144 1.00 53.28 219 LEU A N 1
ATOM 1713 C CA . LEU A 1 219 ? 11.815 -20.838 -19.745 1.00 53.28 219 LEU A CA 1
ATOM 1714 C C . LEU A 1 219 ? 11.552 -22.329 -19.456 1.00 53.28 219 LEU A C 1
ATOM 1716 O O . LEU A 1 219 ? 12.044 -22.851 -18.453 1.00 53.28 219 LEU A O 1
ATOM 1720 N N . ARG A 1 220 ? 10.875 -23.049 -20.365 1.00 58.47 220 ARG A N 1
ATOM 1721 C CA . ARG A 1 220 ? 10.702 -24.514 -20.278 1.00 58.47 220 ARG A CA 1
ATOM 1722 C C . ARG A 1 220 ? 12.035 -25.260 -20.388 1.00 58.47 220 ARG A C 1
ATOM 1724 O O . ARG A 1 220 ? 12.278 -26.179 -19.609 1.00 58.47 220 ARG A O 1
ATOM 1731 N N . ALA A 1 221 ? 12.919 -24.848 -21.301 1.00 53.69 221 ALA A N 1
ATOM 1732 C CA . ALA A 1 221 ? 14.254 -25.436 -21.454 1.00 53.69 221 ALA A CA 1
ATOM 1733 C C . ALA A 1 221 ? 15.144 -25.236 -20.209 1.00 53.69 221 ALA A C 1
ATOM 1735 O O . ALA A 1 221 ? 15.995 -26.074 -19.917 1.00 53.69 221 ALA A O 1
ATOM 1736 N N . ALA A 1 222 ? 14.907 -24.172 -19.434 1.00 49.44 222 ALA A N 1
ATOM 1737 C CA . ALA A 1 222 ? 15.550 -23.924 -18.142 1.00 49.44 222 ALA A CA 1
ATOM 1738 C C . ALA A 1 222 ? 14.948 -24.736 -16.968 1.00 49.44 222 ALA A C 1
ATOM 1740 O O . ALA A 1 222 ? 15.359 -24.550 -15.821 1.00 49.44 222 ALA A O 1
ATOM 1741 N N . GLY A 1 223 ? 13.994 -25.642 -17.231 1.00 44.22 223 GLY A N 1
ATOM 1742 C CA . GLY A 1 223 ? 13.377 -26.522 -16.230 1.00 44.22 223 GLY A CA 1
ATOM 1743 C C . GLY A 1 223 ? 12.232 -25.886 -15.433 1.00 44.22 223 GLY A C 1
ATOM 1744 O O . GLY A 1 223 ? 11.840 -26.423 -14.394 1.00 44.22 223 GLY A O 1
ATOM 1745 N N . LEU A 1 224 ? 11.699 -24.748 -15.889 1.00 48.81 224 LEU A N 1
ATOM 1746 C CA . LEU A 1 224 ? 10.609 -24.033 -15.223 1.00 48.81 224 LEU A CA 1
ATOM 1747 C C . LEU A 1 224 ? 9.262 -24.532 -15.763 1.00 48.81 224 LEU A C 1
ATOM 1749 O O . LEU A 1 224 ? 9.040 -24.603 -16.971 1.00 48.81 224 LEU A O 1
ATOM 1753 N N . THR A 1 225 ? 8.368 -24.914 -14.853 1.00 42.72 225 THR A N 1
ATOM 1754 C CA . THR A 1 225 ? 7.027 -25.445 -15.147 1.00 42.72 225 THR A CA 1
ATOM 1755 C C . THR A 1 225 ? 6.010 -24.643 -14.333 1.00 42.72 225 THR A C 1
ATOM 1757 O O . THR A 1 225 ? 6.241 -24.406 -13.149 1.00 42.72 225 THR A O 1
ATOM 1760 N N . GLY A 1 226 ? 4.932 -24.181 -14.980 1.00 40.50 226 GLY A N 1
ATOM 1761 C CA . GLY A 1 226 ? 3.974 -23.213 -14.415 1.00 40.50 226 GLY A CA 1
ATOM 1762 C C . GLY A 1 226 ? 4.079 -21.802 -15.013 1.00 40.50 226 GLY A C 1
ATOM 1763 O O . GLY A 1 226 ? 3.989 -20.820 -14.289 1.00 40.50 226 GLY A O 1
ATOM 1764 N N . LEU A 1 227 ? 4.316 -21.696 -16.326 1.00 47.25 227 LEU A N 1
ATOM 1765 C CA . LEU A 1 227 ? 4.416 -20.422 -17.062 1.00 47.25 227 LEU A CA 1
ATOM 1766 C C . LEU A 1 227 ? 3.048 -19.867 -17.498 1.00 47.25 227 LEU A C 1
ATOM 1768 O O . LEU A 1 227 ? 2.996 -18.969 -18.329 1.00 47.25 227 LEU A O 1
ATOM 1772 N N . GLU A 1 228 ? 1.956 -20.428 -16.980 1.00 41.44 228 GLU A N 1
ATOM 1773 C CA . GLU A 1 228 ? 0.587 -20.122 -17.417 1.00 41.44 228 GLU A CA 1
ATOM 1774 C C . GLU A 1 228 ? 0.173 -18.672 -17.089 1.00 41.44 228 GLU A C 1
ATOM 1776 O O . GLU A 1 228 ? -0.736 -18.149 -17.718 1.00 41.44 228 GLU A O 1
ATOM 1781 N N . ASP A 1 229 ? 0.916 -17.983 -16.210 1.00 38.12 229 ASP A N 1
ATOM 1782 C CA . ASP A 1 229 ? 0.686 -16.580 -15.822 1.00 38.12 229 ASP A CA 1
ATOM 1783 C C . ASP A 1 229 ? 1.598 -15.552 -16.541 1.00 38.12 229 ASP A C 1
ATOM 1785 O O . ASP A 1 229 ? 1.643 -14.382 -16.142 1.00 38.12 229 ASP A O 1
ATOM 1789 N N . LEU A 1 230 ? 2.371 -15.974 -17.556 1.00 37.81 230 LEU A N 1
ATOM 1790 C CA . LEU A 1 230 ? 3.315 -15.122 -18.310 1.00 37.81 230 LEU A CA 1
ATOM 1791 C C . LEU A 1 230 ? 2.856 -14.746 -19.726 1.00 37.81 230 LEU A C 1
ATOM 1793 O O . LEU A 1 230 ? 3.624 -14.116 -20.457 1.00 37.81 230 LEU A O 1
ATOM 1797 N N . GLU A 1 231 ? 1.638 -15.101 -20.122 1.00 26.05 231 GLU A N 1
ATOM 1798 C CA . GLU A 1 231 ? 1.044 -14.498 -21.316 1.00 26.05 231 GLU A CA 1
ATOM 1799 C C . GLU A 1 231 ? 0.423 -13.131 -20.964 1.00 26.05 231 GLU A C 1
ATOM 1801 O O . GLU A 1 231 ? -0.042 -12.951 -19.834 1.00 26.05 231 GLU A O 1
ATOM 1806 N N . PRO A 1 232 ? 0.517 -12.140 -21.872 1.00 35.94 232 PRO A N 1
ATOM 1807 C CA . PRO A 1 232 ? 0.089 -10.762 -21.625 1.00 35.94 232 PRO A CA 1
ATOM 1808 C C . PRO A 1 232 ? -1.381 -10.618 -21.219 1.00 35.94 232 PRO A C 1
ATOM 1810 O O . PRO A 1 232 ? -2.231 -11.358 -21.761 1.00 35.94 232 PRO A O 1
#